Protein 4ZU6 (pdb70)

InterPro domains:
  IPR001451 Hexapeptide repeat [PF00132] (193-226)
  IPR005881 Serine O-acetyltransferase [TIGR01172] (82-242)
  IPR010493 Serine acetyltransferase, N-terminal [PF06426] (9-113)
  IPR010493 Serine acetyltransferase, N-terminal [SM00971] (9-113)
  IPR011004 Trimeric LpxA-like superfamily [SSF51161] (5-260)
  IPR018357 Hexapeptide transferase, conserved site [PS00101] (202-230)
  IPR042122 Serine acetyltransferase, N-terminal domain superfamily [G3DSA:1.10.3130.10] (1-142)
  IPR045304 Serine acetyltransferase, LbH domain [cd03354] (140-240)
  IPR053376 Serine acetyltransferase [NF041874] (84-245)

Solvent-accessible surface area: 12386 Å² total

GO terms:
  GO:0009001 L-serine O-acetyltransferase activity (F, EXP)

Structure (mmCIF, N/CA/C/O backbone):
data_4ZU6
#
_entry.id   4ZU6
#
_cell.length_a   112.634
_cell.length_b   112.634
_cell.length_c   43.490
_cell.angle_alpha   90.00
_cell.angle_beta   90.00
_cell.angle_gamma   90.00
#
_symmetry.space_group_name_H-M   'I 41'
#
loop_
_entity.id
_entity.type
_entity.pdbx_description
1 polymer 'Cysteine synthase'
2 polymer 'C-terminal peptide from Serine acetyltransferase'
3 non-polymer O-ACETYLSERINE
4 non-polymer "PYRIDOXAL-5'-PHOSPHATE"
5 water water
#
loop_
_atom_site.group_PDB
_atom_site.id
_atom_site.type_symbol
_atom_site.label_atom_id
_atom_site.label_alt_id
_atom_site.label_comp_id
_atom_site.label_asym_id
_atom_site.label_entity_id
_atom_site.label_seq_id
_atom_site.pdbx_PDB_ins_code
_atom_site.Cartn_x
_atom_site.Cartn_y
_atom_site.Cartn_z
_atom_site.occupancy
_atom_site.B_iso_or_equiv
_atom_site.auth_seq_id
_atom_site.auth_comp_id
_atom_site.auth_asym_id
_atom_site.auth_atom_id
_atom_site.pdbx_PDB_model_num
ATOM 1 N N . MET A 1 17 ? 111.863 98.902 -35.966 1.00 55.60 1 MET X N 1
ATOM 2 C CA . MET A 1 17 ? 111.106 100.055 -35.491 1.00 55.24 1 MET X CA 1
ATOM 3 C C . MET A 1 17 ? 111.820 100.718 -34.325 1.00 54.17 1 MET X C 1
ATOM 4 O O . MET A 1 17 ? 112.798 100.170 -33.795 1.00 52.17 1 MET X O 1
ATOM 9 N N . ALA A 1 18 ? 111.308 101.881 -33.923 1.00 45.64 2 ALA X N 1
ATOM 10 C CA . ALA A 1 18 ? 111.893 102.703 -32.865 1.00 40.13 2 ALA X CA 1
ATOM 11 C C . ALA A 1 18 ? 111.575 102.137 -31.473 1.00 39.54 2 ALA X C 1
ATOM 12 O O . ALA A 1 18 ? 110.990 102.819 -30.631 1.00 34.97 2 ALA X O 1
ATOM 14 N N . ILE A 1 19 ? 111.940 100.876 -31.256 1.00 33.10 3 ILE X N 1
ATOM 15 C CA . ILE A 1 19 ? 111.841 100.236 -29.953 1.00 26.15 3 ILE X CA 1
ATOM 16 C C . ILE A 1 19 ? 113.251 99.886 -29.488 1.00 34.16 3 ILE X C 1
ATOM 17 O O . ILE A 1 19 ? 113.958 99.148 -30.169 1.00 29.98 3 ILE X O 1
ATOM 22 N N . TYR A 1 20 ? 113.669 100.431 -28.348 1.00 27.67 4 TYR X N 1
ATOM 23 C CA . TYR A 1 20 ? 115.017 100.193 -27.841 1.00 27.32 4 TYR X CA 1
ATOM 24 C C . TYR A 1 20 ? 115.151 98.818 -27.148 1.00 32.49 4 TYR X C 1
ATOM 25 O O . TYR A 1 20 ? 114.246 98.378 -26.426 1.00 27.84 4 TYR X O 1
ATOM 34 N N . ALA A 1 21 ? 116.282 98.146 -27.373 1.00 29.91 5 ALA X N 1
ATOM 35 C CA . ALA A 1 21 ? 116.480 96.770 -26.896 1.00 32.55 5 ALA X CA 1
ATOM 36 C C . ALA A 1 21 ? 116.642 96.689 -25.373 1.00 31.99 5 ALA X C 1
ATOM 37 O O . ALA A 1 21 ? 116.330 95.674 -24.758 1.00 32.75 5 ALA X O 1
ATOM 39 N N . ASP A 1 22 ? 117.136 97.764 -24.772 1.00 29.18 6 ASP X N 1
ATOM 40 C CA . ASP A 1 22 ? 117.123 97.928 -23.317 1.00 28.38 6 ASP X CA 1
ATOM 41 C C . ASP A 1 22 ? 117.161 99.431 -23.024 1.00 27.49 6 ASP X C 1
ATOM 42 O O . ASP A 1 22 ? 117.275 100.229 -23.949 1.00 27.43 6 ASP X O 1
ATOM 47 N N . ASN A 1 23 ? 117.082 99.813 -21.753 1.00 25.95 7 ASN X N 1
ATOM 48 C CA . ASN A 1 23 ? 116.925 101.229 -21.417 1.00 28.97 7 ASN X CA 1
ATOM 49 C C . ASN A 1 23 ? 118.181 102.051 -21.737 1.00 31.13 7 ASN X C 1
ATOM 50 O O . ASN A 1 23 ? 118.086 103.261 -21.929 1.00 29.87 7 ASN X O 1
ATOM 55 N N . SER A 1 24 ? 119.348 101.405 -21.813 1.00 27.25 8 SER X N 1
ATOM 56 C CA . SER A 1 24 ? 120.583 102.134 -22.115 1.00 29.04 8 SER X CA 1
ATOM 57 C C . SER A 1 24 ? 120.548 102.760 -23.512 1.00 24.16 8 SER X C 1
ATOM 58 O O . SER A 1 24 ? 121.159 103.796 -23.729 1.00 26.83 8 SER X O 1
ATOM 61 N N . TYR A 1 25 ? 119.835 102.146 -24.454 1.00 29.18 9 TYR X N 1
ATOM 62 C CA . TYR A 1 25 ? 119.849 102.646 -25.833 1.00 33.00 9 TYR X CA 1
ATOM 63 C C . TYR A 1 25 ? 118.940 103.857 -26.042 1.00 30.01 9 TYR X C 1
ATOM 64 O O . TYR A 1 25 ? 118.980 104.479 -27.112 1.00 30.91 9 TYR X O 1
ATOM 73 N N . SER A 1 26 ? 118.121 104.183 -25.043 1.00 25.45 10 SER X N 1
ATOM 74 C CA . SER A 1 26 ? 117.155 105.290 -25.161 1.00 29.66 10 SER X CA 1
ATOM 75 C C . SER A 1 26 ? 117.740 106.638 -24.709 1.00 29.74 10 SER X C 1
ATOM 76 O O . SER A 1 26 ? 117.016 107.634 -24.580 1.00 31.85 10 SER X O 1
ATOM 79 N N . ILE A 1 27 ? 119.047 106.676 -24.472 1.00 27.06 11 ILE X N 1
ATOM 80 C CA . ILE A 1 27 ? 119.691 107.911 -24.033 1.00 28.61 11 ILE X CA 1
ATOM 81 C C . ILE A 1 27 ? 119.496 109.066 -25.026 1.00 28.49 11 ILE X C 1
ATOM 82 O O . ILE A 1 27 ? 119.380 108.866 -26.239 1.00 26.28 11 ILE X O 1
ATOM 87 N N . GLY A 1 28 ? 119.449 110.284 -24.502 1.00 28.87 12 GLY X N 1
ATOM 88 C CA . GLY A 1 28 ? 119.587 111.454 -25.346 1.00 27.85 12 GLY X CA 1
ATOM 89 C C . GLY A 1 28 ? 118.322 111.936 -26.021 1.00 32.83 12 GLY X C 1
ATOM 90 O O . GLY A 1 28 ? 117.206 111.678 -25.552 1.00 23.76 12 GLY X O 1
ATOM 91 N N . ASN A 1 29 ? 118.516 112.642 -27.133 1.00 30.32 13 ASN X N 1
ATOM 92 C CA . ASN A 1 29 ? 117.437 113.331 -27.829 1.00 30.27 13 ASN X CA 1
ATOM 93 C C . ASN A 1 29 ? 116.616 114.203 -26.879 1.00 31.19 13 ASN X C 1
ATOM 94 O O . ASN A 1 29 ? 115.388 114.208 -26.910 1.00 26.23 13 ASN X O 1
ATOM 99 N N . THR A 1 30 ? 117.326 114.947 -26.039 1.00 26.42 14 THR X N 1
ATOM 100 C CA . THR A 1 30 ? 116.721 115.852 -25.074 1.00 26.04 14 THR X CA 1
ATOM 101 C C . THR A 1 30 ? 116.335 117.168 -25.745 1.00 26.47 14 THR X C 1
ATOM 102 O O . THR A 1 30 ? 116.977 117.583 -26.714 1.00 26.04 14 THR X O 1
ATOM 106 N N . PRO A 1 31 ? 115.277 117.832 -25.243 1.00 25.67 15 PRO X N 1
ATOM 107 C CA . PRO A 1 31 ? 114.759 119.010 -25.949 1.00 25.34 15 PRO X CA 1
ATOM 108 C C . PRO A 1 31 ? 115.448 120.333 -25.585 1.00 27.66 15 PRO X C 1
ATOM 109 O O . PRO A 1 31 ? 116.032 120.475 -24.505 1.00 26.80 15 PRO X O 1
ATOM 113 N N . LEU A 1 32 ? 115.369 121.287 -26.506 1.00 24.07 16 LEU X N 1
ATOM 114 C CA . LEU A 1 32 ? 115.779 122.660 -26.249 1.00 26.71 16 LEU X CA 1
ATOM 115 C C . LEU A 1 32 ? 114.568 123.521 -25.934 1.00 25.71 16 LEU X C 1
ATOM 116 O O . LEU A 1 32 ? 113.592 123.510 -26.679 1.00 26.79 16 LEU X O 1
ATOM 121 N N . VAL A 1 33 ? 114.633 124.272 -24.843 1.00 23.38 17 VAL X N 1
ATOM 122 C CA . VAL A 1 33 ? 113.538 125.166 -24.479 1.00 26.57 17 VAL X CA 1
ATOM 123 C C . VAL A 1 33 ? 114.051 126.599 -24.304 1.00 26.91 17 VAL X C 1
ATOM 124 O O . VAL A 1 33 ? 115.058 126.829 -23.632 1.00 27.31 17 VAL X O 1
ATOM 128 N N . ARG A 1 34 ? 113.363 127.553 -24.923 1.00 25.01 18 ARG X N 1
ATOM 129 C CA . ARG A 1 34 ? 113.756 128.959 -24.836 1.00 29.47 18 ARG X CA 1
ATOM 130 C C . ARG A 1 34 ? 113.331 129.530 -23.478 1.00 28.88 18 ARG X C 1
ATOM 131 O O . ARG A 1 34 ? 112.224 129.247 -23.009 1.00 28.75 18 ARG X O 1
ATOM 139 N N . LEU A 1 35 ? 114.214 130.302 -22.838 1.00 24.63 19 LEU X N 1
ATOM 140 C CA . LEU A 1 35 ? 113.893 130.928 -21.550 1.00 25.03 19 LEU X CA 1
ATOM 141 C C . LEU A 1 35 ? 113.207 132.277 -21.766 1.00 30.12 19 LEU X C 1
ATOM 142 O O . LEU A 1 35 ? 113.542 133.008 -22.685 1.00 26.46 19 LEU X O 1
ATOM 147 N N . LYS A 1 36 ? 112.249 132.612 -20.916 1.00 31.72 20 LYS X N 1
ATOM 148 C CA . LYS A 1 36 ? 111.513 133.856 -21.102 1.00 31.64 20 LYS X CA 1
ATOM 149 C C . LYS A 1 36 ? 111.974 134.931 -20.117 1.00 36.24 20 LYS X C 1
ATOM 150 O O . LYS A 1 36 ? 111.898 136.121 -20.412 1.00 37.72 20 LYS X O 1
ATOM 156 N N . HIS A 1 37 ? 112.485 134.518 -18.965 1.00 29.15 21 HIS X N 1
ATOM 157 C CA . HIS A 1 37 ? 112.851 135.481 -17.931 1.00 33.58 21 HIS X CA 1
ATOM 158 C C . HIS A 1 37 ? 114.350 135.559 -17.706 1.00 34.73 21 HIS X C 1
ATOM 159 O O . HIS A 1 37 ? 114.809 136.135 -16.720 1.00 31.73 21 HIS X O 1
ATOM 166 N N . PHE A 1 38 ? 115.108 134.965 -18.618 1.00 34.10 22 PHE X N 1
ATOM 167 C CA . PHE A 1 38 ? 116.560 135.062 -18.593 1.00 31.52 22 PHE X CA 1
ATOM 168 C C . PHE A 1 38 ? 117.011 135.501 -19.966 1.00 31.84 22 PHE X C 1
ATOM 169 O O . PHE A 1 38 ? 116.253 135.382 -20.933 1.00 32.01 22 PHE X O 1
ATOM 177 N N . GLY A 1 39 ? 118.243 135.992 -20.055 1.00 29.95 23 GLY X N 1
ATOM 178 C CA . GLY A 1 39 ? 118.792 136.406 -21.327 1.00 30.80 23 GLY X CA 1
ATOM 179 C C . GLY A 1 39 ? 118.113 137.638 -21.904 1.00 36.54 23 GLY X C 1
ATOM 180 O O . GLY A 1 39 ? 117.420 138.380 -21.207 1.00 33.39 23 GLY X O 1
ATOM 181 N N . HIS A 1 40 ? 118.330 137.853 -23.194 1.00 36.51 24 HIS X N 1
ATOM 182 C CA . HIS A 1 40 ? 117.843 139.036 -23.884 1.00 36.05 24 HIS X CA 1
ATOM 183 C C . HIS A 1 40 ? 117.074 138.626 -25.125 1.00 36.65 24 HIS X C 1
ATOM 184 O O . HIS A 1 40 ? 117.671 138.184 -26.106 1.00 35.33 24 HIS X O 1
ATOM 191 N N . ASN A 1 41 ? 115.753 138.765 -25.066 1.00 42.29 25 ASN X N 1
ATOM 192 C CA . ASN A 1 41 ? 114.874 138.410 -26.178 1.00 39.64 25 ASN X CA 1
ATOM 193 C C . ASN A 1 41 ? 115.124 137.007 -26.736 1.00 37.00 25 ASN X C 1
ATOM 194 O O . ASN A 1 41 ? 115.286 136.827 -27.941 1.00 36.24 25 ASN X O 1
ATOM 199 N N . GLY A 1 42 ? 115.157 136.027 -25.840 1.00 29.57 26 GLY X N 1
ATOM 200 C CA . GLY A 1 42 ? 115.188 134.623 -26.219 1.00 34.25 26 GLY X CA 1
ATOM 201 C C . GLY A 1 42 ? 116.527 134.083 -26.691 1.00 32.68 26 GLY X C 1
ATOM 202 O O . GLY A 1 42 ? 116.584 133.021 -27.308 1.00 32.30 26 GLY X O 1
ATOM 203 N N . ASN A 1 43 ? 117.615 134.796 -26.414 1.00 31.18 27 ASN X N 1
ATOM 204 C CA . ASN A 1 43 ? 118.913 134.316 -26.873 1.00 29.11 27 ASN X CA 1
ATOM 205 C C . ASN A 1 43 ? 119.458 133.212 -25.961 1.00 29.46 27 ASN X C 1
ATOM 206 O O . ASN A 1 43 ? 120.504 132.627 -26.248 1.00 32.26 27 ASN X O 1
ATOM 211 N N . VAL A 1 44 ? 118.744 132.905 -24.879 1.00 27.68 28 VAL X N 1
ATOM 212 C CA . VAL A 1 44 ? 119.158 131.793 -24.014 1.00 30.04 28 VAL X CA 1
ATOM 213 C C . VAL A 1 44 ? 118.202 130.603 -24.101 1.00 29.95 28 VAL X C 1
ATOM 214 O O . VAL A 1 44 ? 117.003 130.699 -23.810 1.00 27.95 28 VAL X O 1
ATOM 218 N N . VAL A 1 45 ? 118.758 129.478 -24.520 1.00 29.20 29 VAL X N 1
ATOM 219 C CA . VAL A 1 45 ? 117.996 128.259 -24.694 1.00 25.75 29 VAL X CA 1
ATOM 220 C C . VAL A 1 45 ? 118.667 127.186 -23.867 1.00 27.33 29 VAL X C 1
ATOM 221 O O . VAL A 1 45 ? 119.900 127.140 -23.804 1.00 26.31 29 VAL X O 1
ATOM 225 N N . VAL A 1 46 ? 117.865 126.345 -23.217 1.00 27.76 30 VAL X N 1
ATOM 226 C CA . VAL A 1 46 ? 118.388 125.334 -22.307 1.00 27.55 30 VAL X CA 1
ATOM 227 C C . VAL A 1 46 ? 118.140 123.921 -22.836 1.00 27.53 30 VAL X C 1
ATOM 228 O O . VAL A 1 46 ? 117.098 123.638 -23.439 1.00 26.05 30 VAL X O 1
ATOM 232 N N . LYS A 1 47 ? 119.116 123.046 -22.624 1.00 26.07 31 LYS X N 1
ATOM 233 C CA . LYS A 1 47 ? 118.997 121.648 -23.028 1.00 25.75 31 LYS X CA 1
ATOM 234 C C . LYS A 1 47 ? 118.709 120.805 -21.790 1.00 26.10 31 LYS X C 1
ATOM 235 O O . LYS A 1 47 ? 119.549 120.676 -20.892 1.00 26.26 31 LYS X O 1
ATOM 241 N N . ILE A 1 48 ? 117.519 120.223 -21.750 1.00 26.48 32 ILE X N 1
ATOM 242 C CA . ILE A 1 48 ? 117.040 119.592 -20.533 1.00 26.10 32 ILE X CA 1
ATOM 243 C C . ILE A 1 48 ? 117.476 118.114 -20.445 1.00 27.05 32 ILE X C 1
ATOM 244 O O . ILE A 1 48 ? 116.785 117.209 -20.900 1.00 27.02 32 ILE X O 1
ATOM 249 N N . GLU A 1 49 ? 118.646 117.897 -19.852 1.00 24.66 33 GLU X N 1
ATOM 250 C CA . GLU A 1 49 ? 119.242 116.558 -19.749 1.00 27.09 33 GLU X CA 1
ATOM 251 C C . GLU A 1 49 ? 118.576 115.729 -18.648 1.00 28.00 33 GLU X C 1
ATOM 252 O O . GLU A 1 49 ? 118.867 114.545 -18.490 1.00 29.76 33 GLU X O 1
ATOM 258 N N . GLY A 1 50 ? 117.673 116.357 -17.897 1.00 31.40 34 GLY X N 1
ATOM 259 C CA . GLY A 1 50 ? 116.848 115.645 -16.933 1.00 27.62 34 GLY X CA 1
ATOM 260 C C . GLY A 1 50 ? 115.894 114.690 -17.622 1.00 31.90 34 GLY X C 1
ATOM 261 O O . GLY A 1 50 ? 115.428 113.727 -17.006 1.00 34.49 34 GLY X O 1
ATOM 262 N N . ARG A 1 51 ? 115.607 114.946 -18.901 1.00 30.30 35 ARG X N 1
ATOM 263 C CA . ARG A 1 51 ? 114.762 114.054 -19.703 1.00 32.82 35 ARG X CA 1
ATOM 264 C C . ARG A 1 51 ? 115.575 112.908 -20.296 1.00 34.64 35 ARG X C 1
ATOM 265 O O . ARG A 1 51 ? 115.801 112.843 -21.506 1.00 36.34 35 ARG X O 1
ATOM 273 N N . ASN A 1 52 ? 116.016 112.011 -19.426 1.00 37.79 36 ASN X N 1
ATOM 274 C CA . ASN A 1 52 ? 116.900 110.917 -19.800 1.00 38.54 36 ASN X CA 1
ATOM 275 C C . ASN A 1 52 ? 116.542 109.705 -18.953 1.00 37.28 36 ASN X C 1
ATOM 276 O O . ASN A 1 52 ? 115.882 109.864 -17.923 1.00 39.38 36 ASN X O 1
ATOM 281 N N . PRO A 1 53 ? 116.964 108.493 -19.367 1.00 42.00 37 PRO X N 1
ATOM 282 C CA . PRO A 1 53 ? 116.822 107.411 -18.387 1.00 39.54 37 PRO X CA 1
ATOM 283 C C . PRO A 1 53 ? 117.701 107.756 -17.188 1.00 40.17 37 PRO X C 1
ATOM 284 O O . PRO A 1 53 ? 118.765 108.345 -17.371 1.00 46.86 37 PRO X O 1
ATOM 288 N N . SER A 1 54 ? 117.224 107.473 -15.984 1.00 42.81 38 SER X N 1
ATOM 289 C CA . SER A 1 54 ? 117.917 107.828 -14.746 1.00 36.18 38 SER X CA 1
ATOM 290 C C . SER A 1 54 ? 118.009 109.347 -14.591 1.00 37.04 38 SER X C 1
ATOM 291 O O . SER A 1 54 ? 118.576 109.845 -13.623 1.00 36.31 38 SER X O 1
ATOM 294 N N . TYR A 1 55 ? 117.450 110.074 -15.559 1.00 41.93 39 TYR X N 1
ATOM 295 C CA . TYR A 1 55 ? 117.081 111.479 -15.393 1.00 36.98 39 TYR X CA 1
ATOM 296 C C . TYR A 1 55 ? 118.256 112.433 -15.080 1.00 35.52 39 TYR X C 1
ATOM 297 O O . TYR A 1 55 ? 118.132 113.387 -14.305 1.00 32.24 39 TYR X O 1
ATOM 306 N N . SER A 1 56 ? 119.400 112.173 -15.710 1.00 32.55 40 SER X N 1
ATOM 307 C CA . SER A 1 56 ? 120.478 113.157 -15.756 1.00 30.48 40 SER X CA 1
ATOM 308 C C . SER A 1 56 ? 121.276 112.951 -17.029 1.00 30.00 40 SER X C 1
ATOM 309 O O . SER A 1 56 ? 121.124 111.940 -17.709 1.00 29.80 40 SER X O 1
ATOM 312 N N . VAL A 1 57 ? 122.120 113.923 -17.341 1.00 24.89 41 VAL X N 1
ATOM 313 C CA . VAL A 1 57 ? 123.025 113.861 -18.480 1.00 25.07 41 VAL X CA 1
ATOM 314 C C . VAL A 1 57 ? 123.970 112.651 -18.416 1.00 26.93 41 VAL X C 1
ATOM 315 O O . VAL A 1 57 ? 124.466 112.171 -19.443 1.00 31.15 41 VAL X O 1
ATOM 319 N N . LYS A 1 58 ? 124.204 112.148 -17.210 1.00 27.59 42 LYS X N 1
ATOM 320 C CA . LYS A 1 58 ? 125.176 111.077 -16.998 1.00 30.48 42 LYS X CA 1
ATOM 321 C C . LYS A 1 58 ? 124.735 109.732 -17.561 1.00 29.19 42 LYS X C 1
ATOM 322 O O . LYS A 1 58 ? 125.562 108.841 -17.752 1.00 26.60 42 LYS X O 1
ATOM 328 N N . CYS A 1 59 ? 123.444 109.587 -17.851 1.00 27.52 43 CYS X N 1
ATOM 329 C CA . CYS A 1 59 ? 122.953 108.349 -18.457 1.00 28.06 43 CYS X CA 1
ATOM 330 C C . CYS A 1 59 ? 123.703 108.059 -19.762 1.00 28.23 43 CYS X C 1
ATOM 331 O O . CYS A 1 59 ? 123.960 106.897 -20.095 1.00 26.56 43 CYS X O 1
ATOM 334 N N . ARG A 1 60 ? 124.084 109.129 -20.464 1.00 27.75 44 ARG X N 1
ATOM 335 C CA . ARG A 1 60 ? 124.815 109.034 -21.728 1.00 26.65 44 ARG X CA 1
ATOM 336 C C . ARG A 1 60 ? 126.161 108.337 -21.563 1.00 28.36 44 ARG X C 1
ATOM 337 O O . ARG A 1 60 ? 126.517 107.480 -22.375 1.00 27.27 44 ARG X O 1
ATOM 345 N N . ILE A 1 61 ? 126.908 108.708 -20.527 1.00 26.29 45 ILE X N 1
ATOM 346 C CA . ILE A 1 61 ? 128.236 108.122 -20.323 1.00 29.10 45 ILE X CA 1
ATOM 347 C C . ILE A 1 61 ? 128.150 106.822 -19.529 1.00 31.62 45 ILE X C 1
ATOM 348 O O . ILE A 1 61 ? 129.051 105.978 -19.614 1.00 29.64 45 ILE X O 1
ATOM 353 N N . GLY A 1 62 ? 127.077 106.661 -18.753 1.00 26.50 46 GLY X N 1
ATOM 354 C CA . GLY A 1 62 ? 126.843 105.402 -18.075 1.00 25.24 46 GLY X CA 1
ATOM 355 C C . GLY A 1 62 ? 126.687 104.340 -19.143 1.00 25.34 46 GLY X C 1
ATOM 356 O O . GLY A 1 62 ? 127.254 103.260 -19.053 1.00 26.78 46 GLY X O 1
ATOM 357 N N . ALA A 1 63 ? 125.927 104.672 -20.177 1.00 27.04 47 ALA X N 1
ATOM 358 C CA . ALA A 1 63 ? 125.712 103.768 -21.289 1.00 29.80 47 ALA X CA 1
ATOM 359 C C . ALA A 1 63 ? 127.005 103.542 -22.065 1.00 30.80 47 ALA X C 1
ATOM 360 O O . ALA A 1 63 ? 127.421 102.408 -22.255 1.00 28.35 47 ALA X O 1
ATOM 362 N N . ASN A 1 64 ? 127.653 104.621 -22.501 1.00 30.53 48 ASN X N 1
ATOM 363 C CA . ASN A 1 64 ? 128.768 104.452 -23.426 1.00 29.20 48 ASN X CA 1
ATOM 364 C C . ASN A 1 64 ? 130.013 103.867 -22.775 1.00 28.34 48 ASN X C 1
ATOM 365 O O . ASN A 1 64 ? 130.776 103.164 -23.436 1.00 29.32 48 ASN X O 1
ATOM 370 N N . MET A 1 65 ? 130.234 104.161 -21.497 1.00 27.58 49 MET X N 1
ATOM 371 C CA . MET A 1 65 ? 131.383 103.581 -20.803 1.00 27.77 49 MET X CA 1
ATOM 372 C C . MET A 1 65 ? 131.208 102.077 -20.719 1.00 32.42 49 MET X C 1
ATOM 373 O O . MET A 1 65 ? 132.163 101.322 -20.932 1.00 32.97 49 MET X O 1
ATOM 378 N N . VAL A 1 66 ? 129.980 101.641 -20.442 1.00 27.97 50 VAL X N 1
ATOM 379 C CA . VAL A 1 66 ? 129.694 100.215 -20.419 1.00 28.74 50 VAL X CA 1
ATOM 380 C C . VAL A 1 66 ? 129.815 99.617 -21.820 1.00 30.76 50 VAL X C 1
ATOM 381 O O . VAL A 1 66 ? 130.539 98.644 -22.005 1.00 31.26 50 VAL X O 1
ATOM 385 N N . TRP A 1 67 ? 129.148 100.217 -22.805 1.00 28.50 51 TRP X N 1
ATOM 386 C CA . TRP A 1 67 ? 129.252 99.752 -24.192 1.00 27.43 51 TRP X CA 1
ATOM 387 C C . TRP A 1 67 ? 130.711 99.650 -24.664 1.00 33.49 51 TRP X C 1
ATOM 388 O O . TRP A 1 67 ? 131.097 98.669 -25.302 1.00 32.23 51 TRP X O 1
ATOM 399 N N . GLN A 1 68 ? 131.517 100.665 -24.361 1.00 29.38 52 GLN X N 1
ATOM 400 C CA . GLN A 1 68 ? 132.921 100.659 -24.802 1.00 34.09 52 GLN X CA 1
ATOM 401 C C . GLN A 1 68 ? 133.742 99.566 -24.139 1.00 33.80 52 GLN X C 1
ATOM 402 O O . GLN A 1 68 ? 134.568 98.917 -24.789 1.00 34.82 52 GLN X O 1
ATOM 408 N N . ALA A 1 69 ? 133.536 99.389 -22.840 1.00 33.15 53 ALA X N 1
ATOM 409 C CA . ALA A 1 69 ? 134.271 98.378 -22.082 1.00 36.30 53 ALA X CA 1
ATOM 410 C C . ALA A 1 69 ? 133.912 96.987 -22.586 1.00 36.16 53 ALA X C 1
ATOM 411 O O . ALA A 1 69 ? 134.762 96.090 -22.613 1.00 33.63 53 ALA X O 1
ATOM 413 N N . GLU A 1 70 ? 132.646 96.824 -22.978 1.00 32.21 54 GLU X N 1
ATOM 414 C CA . GLU A 1 70 ? 132.160 95.580 -23.583 1.00 36.14 54 GLU X CA 1
ATOM 415 C C . GLU A 1 70 ? 132.875 95.332 -24.903 1.00 38.87 54 GLU X C 1
ATOM 416 O O . GLU A 1 70 ? 133.278 94.217 -25.200 1.00 39.34 54 GLU X O 1
ATOM 422 N N . LYS A 1 71 ? 133.048 96.386 -25.691 1.00 39.19 55 LYS X N 1
ATOM 423 C CA . LYS A 1 71 ? 133.602 96.221 -27.025 1.00 37.29 55 LYS X CA 1
ATOM 424 C C . LYS A 1 71 ? 135.115 96.063 -27.034 1.00 40.78 55 LYS X C 1
ATOM 425 O O . LYS A 1 71 ? 135.659 95.481 -27.965 1.00 40.82 55 LYS X O 1
ATOM 431 N N . ASP A 1 72 ? 135.815 96.555 -26.019 1.00 37.22 56 ASP X N 1
ATOM 432 C CA . ASP A 1 72 ? 137.234 96.238 -25.979 1.00 42.92 56 ASP X CA 1
ATOM 433 C C . ASP A 1 72 ? 137.483 95.075 -25.027 1.00 42.67 56 ASP X C 1
ATOM 434 O O . ASP A 1 72 ? 138.621 94.768 -24.698 1.00 45.32 56 ASP X O 1
ATOM 439 N N . GLY A 1 73 ? 136.409 94.438 -24.580 1.00 37.84 57 GLY X N 1
ATOM 440 C CA . GLY A 1 73 ? 136.533 93.221 -23.806 1.00 40.30 57 GLY X CA 1
ATOM 441 C C . GLY A 1 73 ? 136.944 93.383 -22.357 1.00 41.78 57 GLY X C 1
ATOM 442 O O . GLY A 1 73 ? 137.158 92.392 -21.672 1.00 40.54 57 GLY X O 1
ATOM 443 N N . THR A 1 74 ? 137.045 94.609 -21.862 1.00 38.95 58 THR X N 1
ATOM 444 C CA . THR A 1 74 ? 137.379 94.767 -20.450 1.00 40.34 58 THR X CA 1
ATOM 445 C C . THR A 1 74 ? 136.163 94.437 -19.577 1.00 44.59 58 THR X C 1
ATOM 446 O O . THR A 1 74 ? 136.307 94.031 -18.429 1.00 43.17 58 THR X O 1
ATOM 450 N N . LEU A 1 75 ? 134.963 94.599 -20.126 1.00 41.51 59 LEU X N 1
ATOM 451 C CA . LEU A 1 75 ? 133.756 94.219 -19.404 1.00 40.35 59 LEU X CA 1
ATOM 452 C C . LEU A 1 75 ? 133.131 92.992 -20.048 1.00 44.99 59 LEU X C 1
ATOM 453 O O . LEU A 1 75 ? 132.722 93.016 -21.211 1.00 39.80 59 LEU X O 1
ATOM 458 N N . THR A 1 76 ? 133.076 91.914 -19.274 1.00 44.19 60 THR X N 1
ATOM 459 C CA . THR A 1 76 ? 132.470 90.670 -19.705 1.00 46.60 60 THR X CA 1
ATOM 460 C C . THR A 1 76 ? 131.502 90.196 -18.632 1.00 44.76 60 THR X C 1
ATOM 461 O O . THR A 1 76 ? 131.550 90.677 -17.498 1.00 42.92 60 THR X O 1
ATOM 465 N N . LYS A 1 77 ? 130.629 89.258 -18.988 1.00 47.26 61 LYS X N 1
ATOM 466 C CA . LYS A 1 77 ? 129.748 88.625 -18.008 1.00 44.96 61 LYS X CA 1
ATOM 467 C C . LYS A 1 77 ? 130.577 88.068 -16.852 1.00 50.08 61 LYS X C 1
ATOM 468 O O . LYS A 1 77 ? 131.620 87.451 -17.072 1.00 51.13 61 LYS X O 1
ATOM 470 N N . GLY A 1 78 ? 130.137 88.313 -15.621 1.00 51.29 62 GLY X N 1
ATOM 471 C CA . GLY A 1 78 ? 130.877 87.852 -14.459 1.00 51.79 62 GLY X CA 1
ATOM 472 C C . GLY A 1 78 ? 131.834 88.876 -13.865 1.00 59.04 62 GLY X C 1
ATOM 473 O O . GLY A 1 78 ? 132.188 88.792 -12.682 1.00 62.09 62 GLY X O 1
ATOM 474 N N . LYS A 1 79 ? 132.272 89.832 -14.682 1.00 56.84 63 LYS X N 1
ATOM 475 C CA . LYS A 1 79 ? 133.094 90.936 -14.190 1.00 48.89 63 LYS X CA 1
ATOM 476 C C . LYS A 1 79 ? 132.200 91.966 -13.505 1.00 50.47 63 LYS X C 1
ATOM 477 O O . LYS A 1 79 ? 131.073 92.211 -13.946 1.00 49.58 63 LYS X O 1
ATOM 479 N N . GLU A 1 80 ? 132.696 92.554 -12.420 1.00 44.65 64 GLU X N 1
ATOM 480 C CA . GLU 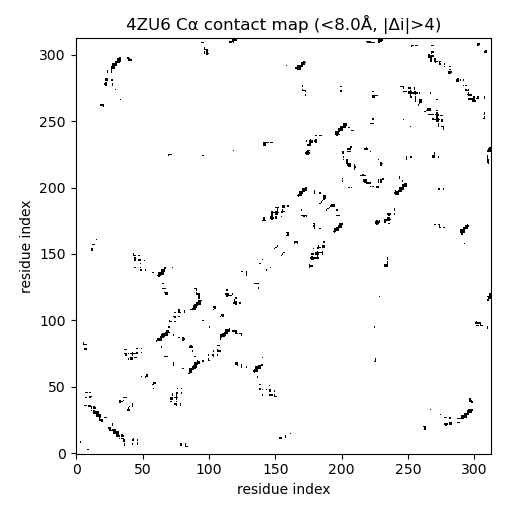A 1 80 ? 131.905 93.487 -11.626 1.00 46.50 64 GLU X CA 1
ATOM 481 C C . GLU A 1 80 ? 132.386 94.922 -11.816 1.00 49.26 64 GLU X C 1
ATOM 482 O O . GLU A 1 80 ? 133.589 95.186 -11.801 1.00 42.89 64 GLU X O 1
ATOM 488 N N . ILE A 1 81 ? 131.437 95.840 -11.996 1.00 40.58 65 ILE X N 1
ATOM 489 C CA . ILE A 1 81 ? 131.749 97.241 -12.251 1.00 36.15 65 ILE X CA 1
ATOM 490 C C . ILE A 1 81 ? 132.157 97.963 -10.966 1.00 43.12 65 ILE X C 1
ATOM 491 O O . ILE A 1 81 ? 131.655 97.656 -9.884 1.00 45.18 65 ILE X O 1
ATOM 496 N N . VAL A 1 82 ? 133.082 98.912 -11.098 1.00 43.11 66 VAL X N 1
ATOM 497 C CA . VAL A 1 82 ? 133.417 99.853 -10.033 1.00 45.01 66 VAL X CA 1
ATOM 498 C C . VAL A 1 82 ? 133.558 101.262 -10.627 1.00 47.50 66 VAL X C 1
ATOM 499 O O . VAL A 1 82 ? 133.950 101.409 -11.782 1.00 46.90 66 VAL X O 1
ATOM 503 N N . ASP A 1 83 ? 133.184 102.292 -9.873 1.00 42.39 67 ASP X N 1
ATOM 504 C CA . ASP A 1 83 ? 133.657 103.636 -10.166 1.00 44.04 67 ASP X CA 1
ATOM 505 C C . ASP A 1 83 ? 133.385 104.497 -8.939 1.00 53.28 67 ASP X C 1
ATOM 506 O O . ASP A 1 83 ? 132.843 104.006 -7.935 1.00 47.44 67 ASP X O 1
ATOM 511 N N . ALA A 1 84 ? 133.791 105.765 -9.024 1.00 42.00 68 ALA X N 1
ATOM 512 C CA . ALA A 1 84 ? 133.549 106.758 -7.987 1.00 42.41 68 ALA X CA 1
ATOM 513 C C . ALA A 1 84 ? 132.619 107.817 -8.539 1.00 51.35 68 ALA X C 1
ATOM 514 O O . ALA A 1 84 ? 132.841 108.311 -9.648 1.00 50.50 68 ALA X O 1
ATOM 516 N N . THR A 1 85 ? 131.593 108.195 -7.782 1.00 45.20 69 THR X N 1
ATOM 517 C CA . THR A 1 85 ? 130.641 109.164 -8.304 1.00 40.14 69 THR X CA 1
ATOM 518 C C . THR A 1 85 ? 130.147 110.196 -7.275 1.00 51.57 69 THR X C 1
ATOM 519 O O . THR A 1 85 ? 130.093 109.924 -6.064 1.00 47.09 69 THR X O 1
ATOM 523 N N . SER A 1 86 ? 129.788 111.385 -7.761 1.00 46.84 70 SER X N 1
ATOM 524 C CA . SER A 1 86 ? 129.026 112.329 -6.943 1.00 45.34 70 SER X CA 1
ATOM 525 C C . SER A 1 86 ? 127.502 112.086 -7.098 1.00 44.54 70 SER X C 1
ATOM 526 O O . SER A 1 86 ? 126.652 112.903 -6.721 1.00 47.57 70 SER X O 1
ATOM 529 N N . GLY A 1 87 ? 127.157 110.932 -7.637 1.00 42.72 71 GLY X N 1
ATOM 530 C CA . GLY A 1 87 ? 125.767 110.546 -7.654 1.00 40.95 71 GLY X CA 1
ATOM 531 C C . GLY A 1 87 ? 125.206 110.192 -9.002 1.00 38.81 71 GLY X C 1
ATOM 532 O O . GLY A 1 87 ? 124.761 109.062 -9.198 1.00 40.27 71 GLY X O 1
ATOM 533 N N . ASN A 1 88 ? 125.182 111.150 -9.928 1.00 32.16 72 ASN X N 1
ATOM 534 C CA . ASN A 1 88 ? 124.407 110.926 -11.141 1.00 30.51 72 ASN X CA 1
ATOM 535 C C . ASN A 1 88 ? 125.048 109.852 -12.002 1.00 29.68 72 ASN X C 1
ATOM 536 O O . ASN A 1 88 ? 124.347 109.011 -12.568 1.00 32.76 72 ASN X O 1
ATOM 541 N N . THR A 1 89 ? 126.375 109.863 -12.071 1.00 29.06 73 THR X N 1
ATOM 542 C CA . THR A 1 89 ? 127.098 1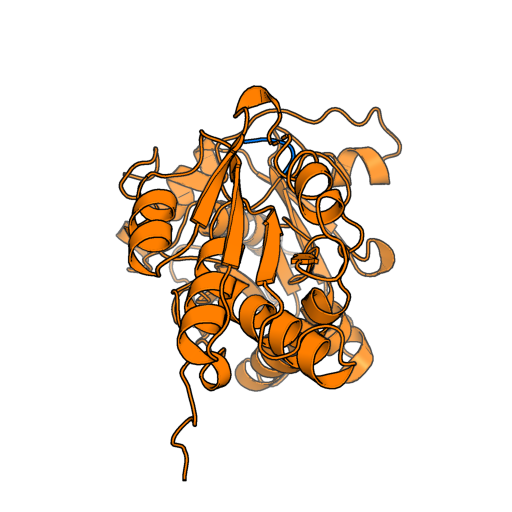08.840 -12.823 1.00 30.86 73 THR X CA 1
ATOM 543 C C . THR A 1 89 ? 126.845 107.481 -12.185 1.00 27.21 73 THR X C 1
ATOM 544 O O . THR A 1 89 ? 126.629 106.491 -12.885 1.00 31.62 73 THR X O 1
ATOM 548 N N . GLY A 1 90 ? 126.847 107.452 -10.854 1.00 29.13 74 GLY X N 1
ATOM 549 C CA . GLY A 1 90 ? 126.463 106.267 -10.104 1.00 30.59 74 GLY X CA 1
ATOM 550 C C . GLY A 1 90 ? 125.069 105.751 -10.456 1.00 33.86 74 GLY X C 1
ATOM 551 O O . GLY A 1 90 ? 124.891 104.571 -10.755 1.00 30.08 74 GLY X O 1
ATOM 552 N N . ILE A 1 91 ? 124.071 106.629 -10.427 1.00 32.79 75 ILE X N 1
ATOM 553 C CA . ILE A 1 91 ? 122.723 106.220 -10.815 1.00 30.69 75 ILE X CA 1
ATOM 554 C C . ILE A 1 91 ? 122.681 105.769 -12.271 1.00 30.13 75 ILE X C 1
ATOM 555 O O . ILE A 1 91 ? 122.000 104.797 -12.604 1.00 32.57 75 ILE X O 1
ATOM 560 N N . ALA A 1 92 ? 123.434 106.453 -13.132 1.00 30.44 76 ALA X N 1
ATOM 561 C CA . ALA A 1 92 ? 123.513 106.090 -14.550 1.00 31.07 76 ALA X CA 1
ATOM 562 C C . ALA A 1 92 ? 124.109 104.691 -14.768 1.00 32.02 76 ALA X C 1
ATOM 563 O O . ALA A 1 92 ? 123.579 103.877 -15.534 1.00 28.51 76 ALA X O 1
ATOM 565 N N . LEU A 1 93 ? 125.231 104.424 -14.115 1.00 26.74 77 LEU X N 1
ATOM 566 C CA . LEU A 1 93 ? 125.893 103.129 -14.272 1.00 29.56 77 LEU X CA 1
ATOM 567 C C . LEU A 1 93 ? 125.020 102.031 -13.700 1.00 26.15 77 LEU X C 1
ATOM 568 O O . LEU A 1 93 ? 124.951 100.933 -14.238 1.00 28.85 77 LEU X O 1
ATOM 573 N N . ALA A 1 94 ? 124.338 102.355 -12.608 1.00 30.35 78 ALA X N 1
ATOM 574 C CA . ALA A 1 94 ? 123.430 101.401 -11.974 1.00 29.85 78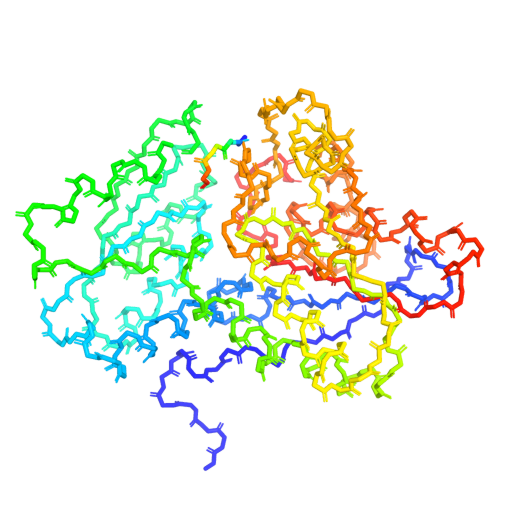 ALA X CA 1
ATOM 575 C C . ALA A 1 94 ? 122.259 101.004 -12.867 1.00 29.63 78 ALA X C 1
ATOM 576 O O . ALA A 1 94 ? 121.903 99.819 -12.908 1.00 29.99 78 ALA X O 1
ATOM 578 N N . TYR A 1 95 ? 121.633 101.951 -13.572 1.00 32.40 79 TYR X N 1
ATOM 579 C CA . TYR A 1 95 ? 120.509 101.539 -14.414 1.00 27.84 79 TYR X CA 1
ATOM 580 C C . TYR A 1 95 ? 121.053 100.704 -15.582 1.00 29.54 79 TYR X C 1
ATOM 581 O O . TYR A 1 95 ? 120.443 99.713 -15.983 1.00 30.01 79 TYR X O 1
ATOM 590 N N . VAL A 1 96 ? 122.220 101.074 -16.099 1.00 30.99 80 VAL X N 1
ATOM 591 C CA . VAL A 1 96 ? 122.822 100.320 -17.202 1.00 28.99 80 VAL X CA 1
ATOM 592 C C . VAL A 1 96 ? 123.253 98.922 -16.747 1.00 31.35 80 VAL X C 1
ATOM 593 O O . VAL A 1 96 ? 122.994 97.932 -17.435 1.00 33.43 80 VAL X O 1
ATOM 597 N N . ALA A 1 97 ? 123.904 98.835 -15.589 1.00 31.01 81 ALA X N 1
ATOM 598 C CA . ALA A 1 97 ? 124.267 97.529 -15.034 1.00 31.80 81 ALA X CA 1
ATOM 599 C C . ALA A 1 97 ? 123.025 96.633 -14.884 1.00 32.97 81 ALA X C 1
ATOM 600 O O . ALA A 1 97 ? 123.039 95.468 -15.289 1.00 30.65 81 ALA X O 1
ATOM 602 N N . ALA A 1 98 ? 121.949 97.190 -14.328 1.00 30.42 82 ALA X N 1
ATOM 603 C CA . ALA A 1 98 ? 120.695 96.448 -14.168 1.00 32.35 82 ALA X CA 1
ATOM 604 C C . ALA A 1 98 ? 120.131 96.046 -15.529 1.00 31.92 82 ALA X C 1
ATOM 605 O O . ALA A 1 98 ? 119.786 94.890 -15.746 1.00 34.92 82 ALA X O 1
ATOM 607 N N . ALA A 1 99 ? 120.086 96.992 -16.462 1.00 33.05 83 ALA X N 1
ATOM 608 C CA . ALA A 1 99 ? 119.560 96.724 -17.801 1.00 33.97 83 ALA X CA 1
ATOM 609 C C . ALA A 1 99 ? 120.376 95.676 -18.574 1.00 38.33 83 ALA X C 1
ATOM 610 O O . ALA A 1 99 ? 119.822 94.890 -19.341 1.00 38.13 83 ALA X O 1
ATOM 612 N N . ARG A 1 100 ? 121.693 95.670 -18.385 1.00 32.10 84 ARG X N 1
ATOM 613 C CA . ARG A 1 100 ? 122.545 94.827 -19.213 1.00 35.88 84 ARG X CA 1
ATOM 614 C C . ARG A 1 100 ? 123.072 93.589 -18.468 1.00 36.90 84 ARG X C 1
ATOM 615 O O . ARG A 1 100 ? 123.721 92.732 -19.063 1.00 41.14 84 ARG X O 1
ATOM 623 N N . GLY A 1 101 ? 122.778 93.493 -17.172 1.00 38.33 85 GLY X N 1
ATOM 624 C CA . GLY A 1 101 ? 123.104 92.305 -16.398 1.00 37.49 85 GLY X CA 1
ATOM 625 C C . GLY A 1 101 ? 124.484 92.246 -15.761 1.00 41.04 85 GLY X C 1
ATOM 626 O O . GLY A 1 101 ? 125.144 91.202 -15.804 1.00 38.02 85 GLY X O 1
ATOM 627 N N . TYR A 1 102 ? 124.925 93.351 -15.163 1.00 34.02 86 TYR X N 1
ATOM 628 C CA . TYR A 1 102 ? 126.204 93.382 -14.451 1.00 37.83 86 TYR X CA 1
ATOM 629 C C . TYR A 1 102 ? 125.977 93.626 -12.970 1.00 37.98 86 TYR X C 1
ATOM 630 O O . TYR A 1 102 ? 125.005 94.279 -12.582 1.00 36.84 86 TYR X O 1
ATOM 639 N N . LYS A 1 103 ? 126.863 93.077 -12.146 1.00 35.73 87 LYS X N 1
ATOM 640 C CA . LYS A 1 103 ? 126.948 93.457 -10.744 1.00 38.10 87 LYS X CA 1
ATOM 641 C C . LYS A 1 103 ? 127.710 94.774 -10.677 1.00 40.15 87 LYS X C 1
ATOM 642 O O . LYS A 1 103 ? 128.473 95.089 -11.591 1.00 38.49 87 LYS X O 1
ATOM 644 N N . ILE A 1 104 ? 127.512 95.542 -9.612 1.00 36.07 88 ILE X N 1
ATOM 645 C CA . ILE A 1 104 ? 128.177 96.836 -9.528 1.00 41.73 88 ILE X CA 1
ATOM 646 C C . ILE A 1 104 ? 128.361 97.361 -8.099 1.00 44.36 88 ILE X C 1
ATOM 647 O O . ILE A 1 104 ? 127.458 97.296 -7.263 1.00 49.18 88 ILE X O 1
ATOM 652 N N . THR A 1 105 ? 129.562 97.867 -7.843 1.00 43.90 89 THR X N 1
ATOM 653 C CA . THR A 1 105 ? 129.903 98.545 -6.600 1.00 47.94 89 THR X CA 1
ATOM 654 C C . THR A 1 105 ? 130.312 99.991 -6.914 1.00 46.59 89 THR X C 1
ATOM 655 O O . THR A 1 105 ? 130.969 100.247 -7.924 1.00 42.98 89 THR X O 1
ATOM 659 N N . LEU A 1 106 ? 129.912 100.936 -6.064 1.00 49.46 90 LEU X N 1
ATOM 660 C CA . LEU A 1 106 ? 130.193 102.352 -6.312 1.00 50.35 90 LEU X CA 1
ATOM 661 C C . LEU A 1 106 ? 130.663 103.072 -5.058 1.00 54.01 90 LEU X C 1
ATOM 662 O O . LEU A 1 106 ? 130.280 102.704 -3.949 1.00 54.93 90 LEU X O 1
ATOM 667 N N . THR A 1 107 ? 131.486 104.103 -5.237 1.00 52.79 91 THR X N 1
ATOM 668 C CA . THR A 1 107 ? 131.896 104.941 -4.112 1.00 43.50 91 THR X CA 1
ATOM 669 C C . THR A 1 107 ? 131.363 106.361 -4.253 1.00 51.31 91 THR X C 1
ATOM 670 O O . THR A 1 107 ? 131.254 106.900 -5.360 1.00 44.63 91 THR X O 1
ATOM 674 N N . MET A 1 108 ? 131.029 106.966 -3.118 1.00 55.75 92 MET X N 1
ATOM 675 C CA . MET A 1 108 ? 130.430 108.293 -3.123 1.00 56.48 92 MET X CA 1
ATOM 676 C C . MET A 1 108 ? 130.695 109.055 -1.820 1.00 57.69 92 MET X C 1
ATOM 677 O O . MET A 1 108 ? 130.789 108.447 -0.763 1.00 59.72 92 MET X O 1
ATOM 679 N N . PRO A 1 109 ? 130.817 110.392 -1.890 1.00 63.28 93 PRO X N 1
ATOM 680 C CA . PRO A 1 109 ? 130.953 111.228 -0.687 1.00 61.51 93 PRO X CA 1
ATOM 681 C C . PRO A 1 109 ? 129.684 111.201 0.160 1.00 61.31 93 PRO X C 1
ATOM 682 O O . PRO A 1 109 ? 128.585 111.293 -0.395 1.00 60.90 93 PRO X O 1
ATOM 686 N N . GLU A 1 110 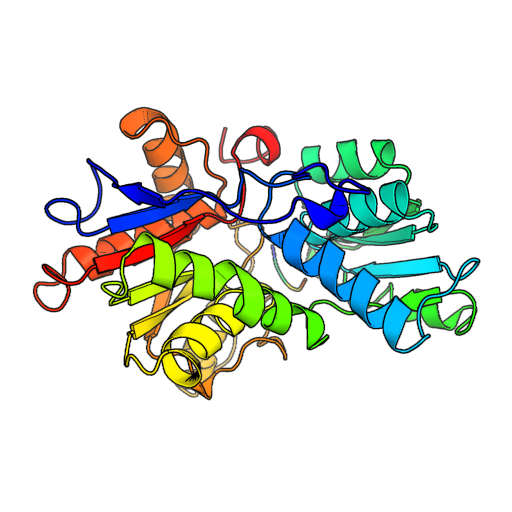? 129.848 111.072 1.477 1.00 59.56 94 GLU X N 1
ATOM 687 C CA . GLU A 1 110 ? 128.727 110.970 2.412 1.00 64.98 94 GLU X CA 1
ATOM 688 C C . GLU A 1 110 ? 127.693 112.095 2.242 1.00 61.55 94 GLU X C 1
ATOM 689 O O . GLU A 1 110 ? 126.501 111.907 2.498 1.00 56.08 94 GLU X O 1
ATOM 695 N N . THR A 1 111 ? 128.170 113.246 1.774 1.00 59.91 95 THR X N 1
ATOM 696 C CA . THR A 1 111 ? 127.411 114.495 1.761 1.00 60.25 95 THR X CA 1
ATOM 697 C C . THR A 1 111 ? 126.465 114.670 0.571 1.00 60.29 95 THR X C 1
ATOM 698 O O . THR A 1 111 ? 125.763 115.682 0.473 1.00 55.86 95 THR X O 1
ATOM 702 N N . MET A 1 112 ? 126.438 113.692 -0.328 1.00 57.85 96 MET X N 1
ATOM 703 C CA . MET A 1 112 ? 125.583 113.797 -1.509 1.00 60.02 96 MET X CA 1
ATOM 704 C C . MET A 1 112 ? 124.123 113.536 -1.121 1.00 53.95 96 MET X C 1
ATOM 705 O O . MET A 1 112 ? 123.853 112.849 -0.133 1.00 55.44 96 MET X O 1
ATOM 710 N N . SER A 1 113 ? 123.189 114.086 -1.894 1.00 54.71 97 SER X N 1
ATOM 711 C CA . SER A 1 113 ? 121.775 114.089 -1.503 1.00 55.91 97 SER X CA 1
ATOM 712 C C . SER A 1 113 ? 121.228 112.676 -1.249 1.00 54.11 97 SER X C 1
ATOM 713 O O . SER A 1 113 ? 121.693 111.695 -1.842 1.00 47.14 97 SER X O 1
ATOM 716 N N . LEU A 1 114 ? 120.256 112.588 -0.344 1.00 54.81 98 LEU X N 1
ATOM 717 C CA . LEU A 1 114 ? 119.677 111.311 0.067 1.00 59.55 98 LEU X CA 1
ATOM 718 C C . LEU A 1 114 ? 119.032 110.580 -1.109 1.00 58.51 98 LEU X C 1
ATOM 719 O O . LEU A 1 114 ? 119.086 109.343 -1.197 1.00 57.79 98 LEU X O 1
ATOM 721 N N . GLU A 1 115 ? 118.424 111.356 -2.005 1.00 55.53 99 GLU X N 1
ATOM 722 C CA . GLU A 1 115 ? 117.803 110.818 -3.213 1.00 56.54 99 GLU X CA 1
ATOM 723 C C . GLU A 1 115 ? 118.782 109.933 -3.988 1.00 54.43 99 GLU X C 1
ATOM 724 O O . GLU A 1 115 ? 118.438 108.813 -4.363 1.00 54.13 99 GLU X O 1
ATOM 730 N N . ARG A 1 116 ? 119.997 110.439 -4.214 1.00 54.68 100 ARG X N 1
ATOM 731 C CA . ARG A 1 116 ? 121.054 109.671 -4.879 1.00 51.93 100 ARG X CA 1
ATOM 732 C C . ARG A 1 116 ? 121.301 108.350 -4.151 1.00 53.32 100 ARG X C 1
ATOM 733 O O . ARG A 1 116 ? 121.327 107.283 -4.768 1.00 49.81 100 ARG X O 1
ATOM 741 N N . LYS A 1 117 ? 121.475 108.433 -2.835 1.00 56.16 101 LYS X N 1
ATOM 742 C CA . LYS A 1 117 ? 121.677 107.248 -2.003 1.00 57.58 101 LYS X CA 1
ATOM 743 C C . LYS A 1 117 ? 120.486 106.303 -2.090 1.00 54.73 101 LYS X C 1
ATOM 744 O O . LYS A 1 117 ? 120.649 105.082 -2.189 1.00 53.99 101 LYS X O 1
ATOM 750 N N . ARG A 1 118 ? 119.290 106.886 -2.052 1.00 53.22 102 ARG X N 1
ATOM 751 C CA . ARG A 1 118 ? 118.050 106.120 -1.992 1.00 53.18 102 ARG X CA 1
ATOM 752 C C . ARG A 1 118 ? 117.862 105.158 -3.169 1.00 51.59 102 ARG X C 1
ATOM 753 O O . ARG A 1 118 ? 117.647 103.961 -2.971 1.00 53.44 102 ARG X O 1
ATOM 755 N N . LEU A 1 119 ? 117.945 105.669 -4.393 1.00 48.33 103 LEU X N 1
ATOM 756 C CA . LEU A 1 119 ? 117.631 104.832 -5.549 1.00 53.19 103 LEU X CA 1
ATOM 757 C C . LEU A 1 119 ? 118.815 103.974 -6.014 1.00 51.30 103 LEU X C 1
ATOM 758 O O . LEU A 1 119 ? 118.613 102.984 -6.724 1.00 43.81 103 LEU X O 1
ATOM 763 N N . LEU A 1 120 ? 120.037 104.352 -5.629 1.00 49.19 104 LEU X N 1
ATOM 764 C CA . LEU A 1 120 ? 121.211 103.522 -5.924 1.00 51.09 104 LEU X CA 1
ATOM 765 C C . LEU A 1 120 ? 121.006 102.145 -5.304 1.00 48.24 104 LEU X C 1
ATOM 766 O O . LEU A 1 120 ? 121.264 101.114 -5.933 1.00 45.89 104 LEU X O 1
ATOM 771 N N . CYS A 1 121 ? 120.492 102.130 -4.080 1.00 52.29 105 CYS X N 1
ATOM 772 C CA . CYS A 1 121 ? 120.200 100.869 -3.408 1.00 51.78 105 CYS X CA 1
ATOM 773 C C . CYS A 1 121 ? 119.042 100.127 -4.093 1.00 52.51 105 CYS X C 1
ATOM 774 O O . CYS A 1 121 ? 119.082 98.904 -4.247 1.00 53.29 105 CYS X O 1
ATOM 777 N N . GLY A 1 122 ? 118.024 100.871 -4.524 1.00 51.37 106 GLY X N 1
ATOM 778 C CA . GLY A 1 122 ? 116.897 100.278 -5.225 1.00 49.63 106 GLY X CA 1
ATOM 779 C C . GLY A 1 122 ? 117.298 99.670 -6.556 1.00 48.23 106 GLY X C 1
ATOM 780 O O . GLY A 1 122 ? 116.710 98.692 -7.011 1.00 43.62 106 GLY X O 1
ATOM 781 N N . LEU A 1 123 ? 118.312 100.253 -7.187 1.00 47.53 107 LEU X N 1
ATOM 782 C CA . LEU A 1 123 ? 118.804 99.743 -8.461 1.00 41.95 107 LEU X CA 1
ATOM 783 C C . LEU A 1 123 ? 119.691 98.520 -8.253 1.00 39.22 107 LEU X C 1
ATOM 784 O O . LEU A 1 123 ? 120.108 97.879 -9.216 1.00 40.44 107 LEU X O 1
ATOM 789 N N . GLY A 1 124 ? 119.967 98.199 -6.993 1.00 45.29 108 GLY X N 1
ATOM 790 C CA . GLY A 1 124 ? 120.671 96.973 -6.650 1.00 48.84 108 GLY X CA 1
ATOM 791 C C . GLY A 1 124 ? 122.185 97.085 -6.601 1.00 46.44 108 GLY X C 1
ATOM 792 O O . GLY A 1 124 ? 122.898 96.120 -6.872 1.00 48.20 108 GLY X O 1
ATOM 793 N N . VAL A 1 125 ? 122.678 98.263 -6.244 1.00 41.54 109 VAL X N 1
ATOM 794 C CA . VAL A 1 125 ? 124.115 98.499 -6.149 1.00 48.93 109 VAL X CA 1
ATOM 795 C C . VAL A 1 125 ? 124.672 98.044 -4.801 1.00 51.14 109 VAL X C 1
ATOM 796 O O . VAL A 1 125 ? 124.030 98.222 -3.768 1.00 52.02 109 VAL X O 1
ATOM 800 N N . ASN A 1 126 ? 125.859 97.447 -4.813 1.00 53.04 110 ASN X N 1
ATOM 801 C CA . ASN A 1 126 ? 126.635 97.302 -3.587 1.00 56.64 110 ASN X CA 1
ATOM 802 C C . ASN A 1 126 ? 127.288 98.643 -3.299 1.00 59.96 110 ASN X C 1
ATOM 803 O O . ASN A 1 126 ? 128.296 98.991 -3.904 1.00 62.46 110 ASN X O 1
ATOM 805 N N . LEU A 1 127 ? 126.703 99.417 -2.395 1.00 60.11 111 LEU X N 1
ATOM 806 C CA . LEU A 1 127 ? 127.121 100.802 -2.246 1.00 60.81 111 LEU X CA 1
ATOM 807 C C . LEU A 1 127 ? 128.215 100.962 -1.182 1.00 66.73 111 LEU X C 1
ATOM 808 O O . LEU A 1 127 ? 128.239 100.228 -0.191 1.00 70.67 111 LEU X O 1
ATOM 813 N N . VAL A 1 128 ? 129.125 101.913 -1.409 1.00 61.39 112 VAL X N 1
ATOM 814 C CA . VAL A 1 128 ? 130.256 102.175 -0.508 1.00 60.44 112 VAL X CA 1
ATOM 815 C C . VAL A 1 128 ? 130.555 103.682 -0.450 1.00 67.19 112 VAL X C 1
ATOM 816 O O . VAL A 1 128 ? 130.991 104.285 -1.433 1.00 59.97 112 VAL X O 1
ATOM 820 N N . LEU A 1 129 ? 130.310 104.317 0.689 1.00 65.15 113 LEU X N 1
ATOM 821 C CA . LEU A 1 129 ? 130.473 105.770 0.732 1.00 63.47 113 LEU X CA 1
ATOM 822 C C . LEU A 1 129 ? 131.650 106.243 1.588 1.00 67.27 113 LEU X C 1
ATOM 823 O O . LEU A 1 129 ? 132.034 105.592 2.567 1.00 67.29 113 LEU X O 1
ATOM 828 N N . THR A 1 130 ? 132.216 107.385 1.194 1.00 62.81 114 THR X N 1
ATOM 829 C CA . THR A 1 130 ? 133.488 107.865 1.739 1.00 61.90 114 THR X CA 1
ATOM 830 C C . THR A 1 130 ? 133.335 109.204 2.489 1.00 66.25 114 THR X C 1
ATOM 831 O O . THR A 1 130 ? 132.265 109.826 2.455 1.00 55.94 114 THR X O 1
ATOM 835 N N . GLU A 1 131 ? 134.412 109.627 3.159 1.00 65.98 115 GLU X N 1
ATOM 836 C CA . GLU A 1 131 ? 134.479 110.903 3.886 1.00 60.41 115 GLU X CA 1
ATOM 837 C C . GLU A 1 131 ? 134.095 112.112 3.047 1.00 58.66 115 GLU X C 1
ATOM 838 O O . GLU A 1 131 ? 134.732 112.393 2.029 1.00 55.31 115 GLU X O 1
ATOM 844 N N . GLY A 1 132 ? 133.064 112.826 3.501 1.00 60.03 116 GLY X N 1
ATOM 845 C CA . GLY A 1 132 ? 132.549 114.001 2.818 1.00 60.47 116 GLY X CA 1
ATOM 846 C C . GLY A 1 132 ? 133.588 115.101 2.722 1.00 55.85 116 GLY X C 1
ATOM 847 O O . GLY A 1 132 ? 133.671 115.806 1.715 1.00 59.61 116 GLY X O 1
ATOM 848 N N . ALA A 1 133 ? 134.390 115.238 3.773 1.00 55.46 117 ALA X N 1
ATOM 849 C CA . ALA A 1 133 ? 135.492 116.202 3.794 1.00 49.18 117 ALA X CA 1
ATOM 850 C C . ALA A 1 133 ? 136.495 115.977 2.648 1.00 54.11 117 ALA X C 1
ATOM 851 O O . ALA A 1 133 ? 137.081 116.932 2.137 1.00 58.37 117 ALA X O 1
ATOM 853 N N . LYS A 1 134 ? 136.679 114.721 2.242 1.00 54.21 118 LYS X N 1
ATOM 854 C CA . LYS A 1 134 ? 137.643 114.377 1.191 1.00 58.21 118 LYS X CA 1
ATOM 855 C C . LYS A 1 134 ? 137.050 114.456 -0.229 1.00 59.20 118 LYS X C 1
ATOM 856 O O . LYS A 1 134 ? 137.771 114.279 -1.215 1.00 56.11 118 LYS X O 1
ATOM 862 N N . GLY A 1 135 ? 135.748 114.723 -0.333 1.00 50.74 119 GLY X N 1
ATOM 863 C CA . GLY A 1 135 ? 135.099 114.825 -1.630 1.00 54.56 119 GLY X CA 1
ATOM 864 C C . GLY A 1 135 ? 134.841 113.502 -2.349 1.00 58.01 119 GLY X C 1
ATOM 865 O O . GLY A 1 135 ? 135.595 112.523 -2.258 1.00 46.92 119 GLY X O 1
ATOM 866 N N . GLY A 1 138 ? 138.715 111.772 -2.386 1.00 52.31 122 GLY X N 1
ATOM 867 C CA . GLY A 1 138 ? 138.203 110.855 -1.388 1.00 47.14 122 GLY X CA 1
ATOM 868 C C . GLY A 1 138 ? 137.417 109.731 -2.023 1.00 52.60 122 GLY X C 1
ATOM 869 O O . GLY A 1 138 ? 137.715 108.556 -1.809 1.00 54.18 122 GLY X O 1
ATOM 870 N N . ALA A 1 139 ? 136.413 110.086 -2.816 1.00 55.13 123 ALA X N 1
ATOM 871 C CA . ALA A 1 139 ? 135.616 109.076 -3.510 1.00 62.47 123 ALA X CA 1
ATOM 872 C C . ALA A 1 139 ? 136.506 108.269 -4.465 1.00 59.47 123 ALA X C 1
ATOM 873 O O . ALA A 1 139 ? 136.426 107.031 -4.523 1.00 53.59 123 ALA X O 1
ATOM 875 N N . ILE A 1 140 ? 137.371 108.984 -5.185 1.00 56.68 124 ILE X N 1
ATOM 876 C CA . ILE A 1 140 ? 138.261 108.387 -6.174 1.00 51.98 124 ILE X CA 1
ATOM 877 C C . ILE A 1 140 ? 139.273 107.442 -5.533 1.00 56.34 124 ILE X C 1
ATOM 878 O O . ILE A 1 140 ? 139.622 106.415 -6.114 1.00 57.41 124 ILE X O 1
ATOM 880 N N . ALA A 1 141 ? 139.729 107.798 -4.336 1.00 54.35 125 ALA X N 1
ATOM 881 C CA . ALA A 1 141 ? 140.748 107.026 -3.619 1.00 60.60 125 ALA X CA 1
ATOM 882 C C . ALA A 1 141 ? 140.342 105.569 -3.390 1.00 64.31 125 ALA X C 1
ATOM 883 O O . ALA A 1 141 ? 140.781 104.671 -4.110 1.00 66.37 125 ALA X O 1
ATOM 884 N N . LYS A 1 142 ? 139.516 105.333 -2.376 1.00 65.63 126 LYS X N 1
ATOM 885 C CA . LYS A 1 142 ? 138.993 103.992 -2.138 1.00 74.64 126 LYS X CA 1
ATOM 886 C C . LYS A 1 142 ? 137.905 103.719 -3.157 1.00 69.09 126 LYS X C 1
ATOM 887 O O . LYS A 1 142 ? 136.902 104.436 -3.196 1.00 64.09 126 LYS X O 1
ATOM 889 N N . ALA A 1 143 ? 138.117 102.644 -3.917 1.00 68.42 127 ALA X N 1
ATOM 890 C CA . ALA A 1 143 ? 137.508 102.352 -5.219 1.00 69.55 127 ALA X CA 1
ATOM 891 C C . ALA A 1 143 ? 138.620 101.691 -6.006 1.00 68.91 127 ALA X C 1
ATOM 892 O O . ALA A 1 143 ? 138.507 100.545 -6.444 1.00 66.36 127 ALA X O 1
ATOM 894 N N . GLU A 1 144 ? 139.701 102.457 -6.167 1.00 72.56 128 GLU X N 1
ATOM 895 C CA . GLU A 1 144 ? 140.979 101.956 -6.656 1.00 68.19 128 GLU X CA 1
ATOM 896 C C . GLU A 1 144 ? 141.518 100.950 -5.663 1.00 66.43 128 GLU X C 1
ATOM 897 O O . GLU A 1 144 ? 141.999 99.879 -6.035 1.00 67.45 128 GLU X O 1
ATOM 903 N N . GLU A 1 145 ? 141.416 101.303 -4.386 1.00 67.82 129 GLU X N 1
ATOM 904 C CA . GLU A 1 145 ? 141.825 100.415 -3.307 1.00 71.31 129 GLU X CA 1
ATOM 905 C C . GLU A 1 145 ? 140.975 99.146 -3.292 1.00 68.90 129 GLU X C 1
ATOM 906 O O . GLU A 1 145 ? 141.345 98.135 -2.697 1.00 66.79 129 GLU X O 1
ATOM 909 N N . ILE A 1 146 ? 139.830 99.210 -3.962 1.00 76.39 130 ILE X N 1
ATOM 910 C CA . ILE A 1 146 ? 138.879 98.110 -3.963 1.00 75.58 130 ILE X CA 1
ATOM 911 C C . ILE A 1 146 ? 139.055 97.208 -5.190 1.00 70.36 130 ILE X C 1
ATOM 912 O O . ILE A 1 146 ? 138.955 95.985 -5.092 1.00 64.73 130 ILE X O 1
ATOM 917 N N . VAL A 1 147 ? 139.330 97.813 -6.340 1.00 67.19 131 VAL X N 1
ATOM 918 C CA . VAL A 1 147 ? 139.565 97.048 -7.561 1.00 66.46 131 VAL X CA 1
ATOM 919 C C . VAL A 1 147 ? 140.836 96.207 -7.426 1.00 71.73 131 VAL X C 1
ATOM 920 O O . VAL A 1 147 ? 140.920 95.105 -7.970 1.00 70.20 131 VAL X O 1
ATOM 924 N N . ALA A 1 148 ? 141.807 96.714 -6.668 1.00 71.48 132 ALA X N 1
ATOM 925 C CA . ALA A 1 148 ? 143.043 95.974 -6.403 1.00 77.41 132 ALA X CA 1
ATOM 926 C C . ALA A 1 148 ? 142.788 94.614 -5.731 1.00 76.92 132 ALA X C 1
ATOM 927 O O . ALA A 1 148 ? 143.607 93.701 -5.836 1.00 77.31 132 ALA X O 1
ATOM 929 N N . SER A 1 149 ? 141.645 94.485 -5.059 1.00 77.78 133 SER X N 1
ATOM 930 C CA . SER A 1 149 ? 141.304 93.281 -4.300 1.00 78.73 133 SER X CA 1
ATOM 931 C C . SER A 1 149 ? 141.280 92.022 -5.164 1.00 79.70 133 SER X C 1
ATOM 932 O O . SER A 1 149 ? 141.667 90.944 -4.715 1.00 82.31 133 SER X O 1
ATOM 935 N N . ASP A 1 150 ? 140.810 92.168 -6.399 1.00 77.86 134 ASP X N 1
ATOM 936 C CA . ASP A 1 150 ? 140.787 91.078 -7.372 1.00 76.54 134 ASP X CA 1
ATOM 937 C C . ASP A 1 150 ? 140.659 91.681 -8.774 1.00 75.11 134 ASP X C 1
ATOM 938 O O . ASP A 1 150 ? 139.579 91.672 -9.358 1.00 74.93 134 ASP X O 1
ATOM 943 N N . PRO A 1 151 ? 141.768 92.214 -9.310 1.00 73.59 135 PRO X N 1
ATOM 944 C CA . PRO A 1 151 ? 141.816 92.968 -10.571 1.00 72.18 135 PRO X CA 1
ATOM 945 C C . PRO A 1 151 ? 141.077 92.356 -11.776 1.00 68.86 135 PRO X C 1
ATOM 946 O O . PRO A 1 151 ? 140.731 93.107 -12.688 1.00 68.31 135 PRO X O 1
ATOM 950 N N . SER A 1 152 ? 140.832 91.049 -11.800 1.00 67.28 136 SER X N 1
ATOM 951 C CA . SER A 1 152 ? 140.079 90.481 -12.917 1.00 66.76 136 SER X CA 1
ATOM 952 C C . SER A 1 152 ? 138.632 90.159 -12.509 1.00 62.55 136 SER X C 1
ATOM 953 O O . SER A 1 152 ? 137.846 89.666 -13.318 1.00 60.30 136 SER X O 1
ATOM 956 N N . ARG A 1 153 ? 138.299 90.436 -11.249 1.00 61.01 137 ARG X N 1
ATOM 957 C CA . ARG A 1 153 ? 136.909 90.470 -10.785 1.00 63.42 137 ARG X CA 1
ATOM 958 C C . ARG A 1 153 ? 136.251 91.813 -11.094 1.00 57.54 137 ARG X C 1
ATOM 959 O O . ARG A 1 153 ? 135.130 91.874 -11.591 1.00 47.89 137 ARG X O 1
ATOM 967 N N . TYR A 1 154 ? 136.965 92.890 -10.787 1.00 57.54 138 TYR X N 1
ATOM 968 C CA . TYR A 1 154 ? 136.418 94.230 -10.913 1.00 51.08 138 TYR X CA 1
ATOM 969 C C . TYR A 1 154 ? 136.962 94.967 -12.135 1.00 50.60 138 TYR X C 1
ATOM 970 O O . TYR A 1 154 ? 138.118 94.795 -12.518 1.00 49.14 138 TYR X O 1
ATOM 972 N N . VAL A 1 155 ? 136.109 95.773 -12.760 1.00 47.90 139 VAL X N 1
ATOM 973 C CA . VAL A 1 155 ? 136.558 96.723 -13.769 1.00 42.48 139 VAL X CA 1
ATOM 974 C C . VAL A 1 155 ? 136.169 98.123 -13.329 1.00 41.31 139 VAL X C 1
ATOM 975 O O . VAL A 1 155 ? 134.996 98.394 -13.051 1.00 40.90 139 VAL X O 1
ATOM 979 N N . MET A 1 156 ? 137.151 99.008 -13.249 1.00 37.57 140 MET X N 1
ATOM 980 C CA . MET A 1 156 ? 136.860 100.400 -12.945 1.00 41.70 140 MET X CA 1
ATOM 981 C C . MET A 1 156 ? 136.712 101.186 -14.241 1.00 39.51 140 MET X C 1
ATOM 982 O O . MET A 1 156 ? 137.577 101.126 -15.115 1.00 36.38 140 MET X O 1
ATOM 987 N N . LEU A 1 157 ? 135.609 101.921 -14.359 1.00 35.60 141 LEU X N 1
ATOM 988 C CA . LEU A 1 157 ? 135.307 102.666 -15.578 1.00 31.24 141 LEU X CA 1
ATOM 989 C C . LEU A 1 157 ? 135.898 104.083 -15.575 1.00 31.62 141 LEU X C 1
ATOM 990 O O . LEU A 1 157 ? 136.077 104.675 -16.634 1.00 33.12 141 LEU X O 1
ATOM 995 N N . LYS A 1 158 ? 136.181 104.623 -14.392 1.00 29.64 142 LYS X N 1
ATOM 996 C CA . LYS A 1 158 ? 136.932 105.880 -14.260 1.00 36.47 142 LYS X CA 1
ATOM 997 C C . LYS A 1 158 ? 136.408 107.060 -15.106 1.00 31.47 142 LYS X C 1
ATOM 998 O O . LYS A 1 158 ? 137.084 107.522 -16.035 1.00 28.99 142 LYS X O 1
ATOM 1004 N N . GLN A 1 159 ? 135.220 107.554 -14.771 1.00 32.52 143 GLN X N 1
ATOM 1005 C CA . GLN A 1 159 ? 134.576 108.630 -15.539 1.00 30.03 143 GLN X CA 1
ATOM 1006 C C . GLN A 1 159 ? 135.417 109.916 -15.696 1.00 29.13 143 GLN X C 1
ATOM 1007 O O . GLN A 1 159 ? 135.258 110.664 -16.670 1.00 26.40 143 GLN X O 1
ATOM 1013 N N . PHE A 1 160 ? 136.305 110.188 -14.750 1.00 26.74 144 PHE X N 1
ATOM 1014 C CA . PHE A 1 160 ? 137.099 111.414 -14.842 1.00 28.77 144 PHE X CA 1
ATOM 1015 C C . PHE A 1 160 ? 138.185 111.343 -15.931 1.00 30.06 144 PHE X C 1
ATOM 1016 O O . PHE A 1 160 ? 138.639 112.374 -16.406 1.00 25.15 144 PHE X O 1
ATOM 1024 N N . GLU A 1 161 ? 138.563 110.143 -16.370 1.00 28.04 145 GLU X N 1
ATOM 1025 C CA . GLU A 1 161 ? 139.604 110.039 -17.404 1.00 30.93 145 GLU X CA 1
ATOM 1026 C C . GLU A 1 161 ? 139.239 109.133 -18.592 1.00 32.32 145 GLU X C 1
ATOM 1027 O O . GLU A 1 161 ? 139.921 109.141 -19.618 1.00 29.68 145 GLU X O 1
ATOM 1033 N N . ASN A 1 162 ? 138.171 108.357 -18.456 1.00 26.30 146 ASN X N 1
ATOM 1034 C CA . ASN A 1 162 ? 137.734 107.470 -19.530 1.00 25.49 146 ASN X CA 1
ATOM 1035 C C . ASN A 1 162 ? 137.285 108.248 -20.773 1.00 27.62 146 ASN X C 1
ATOM 1036 O O . ASN A 1 162 ? 136.288 108.955 -20.714 1.00 28.38 146 ASN X O 1
ATOM 1041 N N . PRO A 1 163 ? 137.997 108.097 -21.911 1.00 25.81 147 PRO X N 1
ATOM 1042 C CA . PRO A 1 163 ? 137.607 108.854 -23.111 1.00 29.17 147 PRO X CA 1
ATOM 1043 C C . PRO A 1 163 ? 136.198 108.518 -23.638 1.00 26.73 147 PRO X C 1
ATOM 1044 O O . PRO A 1 163 ? 135.632 109.309 -24.390 1.00 23.87 147 PRO X O 1
ATOM 1048 N N . ALA A 1 164 ? 135.618 107.391 -23.230 1.00 27.39 148 ALA X N 1
ATOM 1049 C CA . ALA A 1 164 ? 134.232 107.085 -23.637 1.00 24.84 148 ALA X CA 1
ATOM 1050 C C . ALA A 1 164 ? 133.223 108.099 -23.086 1.00 25.46 148 ALA X C 1
ATOM 1051 O O . ALA A 1 164 ? 132.075 108.178 -23.565 1.00 27.29 148 ALA X O 1
ATOM 1053 N N . ASN A 1 165 ? 133.650 108.862 -22.082 1.00 24.26 149 ASN X N 1
ATOM 1054 C CA . ASN A 1 165 ? 132.844 109.938 -21.502 1.00 22.94 149 ASN X CA 1
ATOM 1055 C C . ASN A 1 165 ? 132.676 111.100 -22.502 1.00 24.87 149 ASN X C 1
ATOM 1056 O O . ASN A 1 165 ? 131.567 111.296 -22.995 1.00 24.22 149 ASN X O 1
ATOM 1061 N N . PRO A 1 166 ? 133.744 111.871 -22.826 1.00 25.13 150 PRO X N 1
ATOM 1062 C CA . PRO A 1 166 ? 133.457 112.931 -23.812 1.00 23.58 150 PRO X CA 1
ATOM 1063 C C . PRO A 1 166 ? 133.007 112.423 -25.186 1.00 24.97 150 PRO X C 1
ATOM 1064 O O . PRO A 1 166 ? 132.290 113.128 -25.899 1.00 27.69 150 PRO X O 1
ATOM 1068 N N . GLN A 1 167 ? 133.439 111.228 -25.565 1.00 23.95 151 GLN X N 1
ATOM 1069 C CA . GLN A 1 167 ? 133.085 110.685 -26.875 1.00 30.01 151 GLN X CA 1
ATOM 1070 C C . GLN A 1 167 ? 131.559 110.583 -27.102 1.00 27.42 151 GLN X C 1
ATOM 1071 O O . GLN A 1 167 ? 131.069 110.895 -28.191 1.00 25.45 151 GLN X O 1
ATOM 1077 N N . ILE A 1 168 ? 130.790 110.169 -26.097 1.00 26.58 152 ILE X N 1
ATOM 1078 C CA . ILE A 1 168 ? 129.348 110.015 -26.342 1.00 26.92 152 ILE X CA 1
ATOM 1079 C C . ILE A 1 168 ? 128.727 111.413 -26.502 1.00 24.37 152 ILE X C 1
ATOM 1080 O O . ILE A 1 168 ? 127.797 111.606 -27.297 1.00 23.77 152 ILE X O 1
ATOM 1085 N N . HIS A 1 169 ? 129.280 112.402 -25.806 1.00 23.27 153 HIS X N 1
ATOM 1086 C CA . HIS A 1 169 ? 128.833 113.792 -25.989 1.00 24.81 153 HIS X CA 1
ATOM 1087 C C . HIS A 1 169 ? 129.189 114.339 -27.364 1.00 25.57 153 HIS X C 1
ATOM 1088 O O . HIS A 1 169 ? 128.435 115.118 -27.951 1.00 25.68 153 HIS X O 1
ATOM 1095 N N . ARG A 1 170 ? 130.315 113.891 -27.904 1.00 24.09 154 ARG X N 1
ATOM 1096 C CA . ARG A 1 170 ? 130.689 114.288 -29.253 1.00 23.47 154 ARG X CA 1
ATOM 1097 C C . ARG A 1 170 ? 129.739 113.649 -30.263 1.00 28.03 154 ARG X C 1
ATOM 1098 O O . ARG A 1 170 ? 129.415 114.258 -31.283 1.00 24.14 154 ARG X O 1
ATOM 1106 N N . GLU A 1 171 ? 129.291 112.429 -29.962 1.00 24.57 155 GLU X N 1
ATOM 1107 C CA . GLU A 1 171 ? 128.432 111.655 -30.879 1.00 26.07 155 GLU X CA 1
ATOM 1108 C C . GLU A 1 171 ? 126.933 111.944 -30.785 1.00 28.12 155 GLU X C 1
ATOM 1109 O O . GLU A 1 171 ? 126.199 111.778 -31.771 1.00 28.16 155 GLU X O 1
ATOM 1115 N N . THR A 1 172 ? 126.465 112.327 -29.602 1.00 25.41 156 THR X N 1
ATOM 1116 C CA . THR A 1 172 ? 125.034 112.549 -29.417 1.00 27.44 156 THR X CA 1
ATOM 1117 C C . THR A 1 172 ? 124.741 113.993 -28.991 1.00 27.05 156 THR X C 1
ATOM 1118 O O . THR A 1 172 ? 124.166 114.752 -29.760 1.00 26.55 156 THR X O 1
ATOM 1122 N N . THR A 1 173 ? 125.148 114.373 -27.785 1.00 24.92 157 THR X N 1
ATOM 1123 C CA . THR A 1 173 ? 124.736 115.670 -27.230 1.00 26.93 157 THR X CA 1
ATOM 1124 C C . THR A 1 173 ? 125.060 116.859 -28.144 1.00 26.28 157 THR X C 1
ATOM 1125 O O . THR A 1 173 ? 124.237 117.742 -28.324 1.00 24.93 157 THR X O 1
ATOM 1129 N N . GLY A 1 174 ? 126.258 116.872 -28.715 1.00 25.77 158 GLY X N 1
ATOM 1130 C CA . GLY A 1 174 ? 126.681 117.958 -29.598 1.00 26.61 158 GLY X CA 1
ATOM 1131 C C . GLY A 1 174 ? 125.902 118.024 -30.901 1.00 27.28 158 GLY X C 1
ATOM 1132 O O . GLY A 1 174 ? 125.376 119.085 -31.261 1.00 29.08 158 GLY X O 1
ATOM 1133 N N . PRO A 1 175 ? 125.846 116.899 -31.636 1.00 28.00 159 PRO X N 1
ATOM 1134 C CA . PRO A 1 175 ? 125.021 116.779 -32.841 1.00 28.16 159 PRO X CA 1
ATOM 1135 C C . PRO A 1 175 ? 123.555 117.144 -32.608 1.00 28.11 159 PRO X C 1
ATOM 1136 O O . PRO A 1 175 ? 122.972 117.791 -33.472 1.00 28.15 159 PRO X O 1
ATOM 1140 N N . GLU A 1 176 ? 122.968 116.751 -31.478 1.00 28.23 160 GLU X N 1
ATOM 1141 C CA . GLU A 1 176 ? 121.585 117.152 -31.191 1.00 27.71 160 GLU X CA 1
ATOM 1142 C C . GLU A 1 176 ? 121.475 118.677 -31.119 1.00 29.61 160 GLU X C 1
ATOM 1143 O O . GLU A 1 176 ? 120.516 119.271 -31.627 1.00 30.34 160 GLU X O 1
ATOM 1149 N N . ILE A 1 177 ? 122.440 119.298 -30.448 1.00 25.24 161 I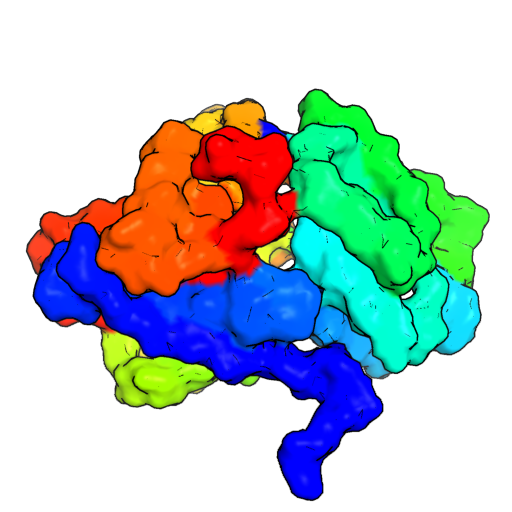LE X N 1
ATOM 1150 C CA . ILE A 1 177 ? 122.466 120.756 -30.319 1.00 24.82 161 ILE X CA 1
ATOM 1151 C C . ILE A 1 177 ? 122.572 121.390 -31.710 1.00 28.67 161 ILE X C 1
ATOM 1152 O O . ILE A 1 177 ? 121.802 122.288 -32.055 1.00 27.50 161 ILE X O 1
ATOM 1157 N N . TRP A 1 178 ? 123.517 120.907 -32.513 1.00 27.47 162 TRP X N 1
ATOM 1158 C CA . TRP A 1 178 ? 123.692 121.396 -33.878 1.00 30.15 162 TRP X CA 1
ATOM 1159 C C . TRP A 1 178 ? 122.402 121.261 -34.688 1.00 33.67 162 TRP X C 1
ATOM 1160 O O . TRP A 1 178 ? 121.929 122.216 -35.306 1.00 33.90 162 TRP X O 1
ATOM 1171 N N . LYS A 1 179 ? 121.822 120.071 -34.648 1.00 29.66 163 LYS X N 1
ATOM 1172 C CA . LYS A 1 179 ? 120.610 119.782 -35.391 1.00 27.59 163 LYS X CA 1
ATOM 1173 C C . LYS A 1 179 ? 119.420 120.647 -34.959 1.00 33.60 163 LYS X C 1
ATOM 1174 O O . LYS A 1 179 ? 118.725 121.217 -35.804 1.00 31.13 163 LYS X O 1
ATOM 1176 N N . ASP A 1 180 ? 119.195 120.752 -33.651 1.00 28.00 164 ASP X N 1
ATOM 1177 C CA . ASP A 1 180 ? 117.992 121.403 -33.150 1.00 30.11 164 ASP X CA 1
ATOM 1178 C C . ASP A 1 180 ? 118.075 122.921 -33.272 1.00 34.41 164 ASP X C 1
ATOM 1179 O O . ASP A 1 180 ? 117.047 123.584 -33.245 1.00 29.82 164 ASP X O 1
ATOM 1184 N N . THR A 1 181 ? 119.288 123.468 -33.373 1.00 31.26 165 THR X N 1
ATOM 1185 C CA . THR A 1 181 ? 119.461 124.909 -33.561 1.00 28.72 165 THR X CA 1
ATOM 1186 C C . THR A 1 181 ? 119.685 125.242 -35.028 1.00 36.60 165 THR X C 1
ATOM 1187 O O . THR A 1 181 ? 119.889 126.401 -35.379 1.00 34.88 165 THR X O 1
ATOM 1191 N N . ASP A 1 182 ? 119.636 124.215 -35.872 1.00 36.18 166 ASP X N 1
ATOM 1192 C CA . ASP A 1 182 ? 119.863 124.348 -37.309 1.00 37.48 166 ASP X CA 1
ATOM 1193 C C . ASP A 1 182 ? 121.228 124.994 -37.563 1.00 41.31 166 ASP X C 1
ATOM 1194 O O . ASP A 1 182 ? 121.402 125.801 -38.483 1.00 38.28 166 ASP X O 1
ATOM 1199 N N . GLY A 1 183 ? 122.196 124.636 -36.724 1.00 36.19 167 GLY X N 1
ATOM 1200 C CA . GLY A 1 183 ? 123.543 125.151 -36.847 1.00 31.72 167 GLY X CA 1
ATOM 1201 C C . GLY A 1 183 ? 123.718 126.589 -36.402 1.00 33.48 167 GLY X C 1
ATOM 1202 O O . GLY A 1 183 ? 124.740 127.200 -36.688 1.00 35.94 167 GLY X O 1
ATOM 1203 N N . LYS A 1 184 ? 122.742 127.145 -35.693 1.00 32.37 168 LYS X N 1
ATOM 1204 C CA . LYS A 1 184 ? 122.819 128.562 -35.341 1.00 32.63 168 LYS X CA 1
ATOM 1205 C C . LYS A 1 184 ? 123.420 128.799 -33.950 1.00 28.66 168 LYS X C 1
ATOM 1206 O O . LYS A 1 184 ? 123.679 129.935 -33.563 1.00 29.11 168 LYS X O 1
ATOM 1212 N N . VAL A 1 185 ? 123.660 127.722 -33.211 1.00 29.47 169 VAL X N 1
ATOM 1213 C CA . VAL A 1 185 ? 124.226 127.840 -31.877 1.00 28.35 169 VAL X CA 1
ATOM 1214 C C . VAL A 1 185 ? 125.534 128.647 -31.949 1.00 29.09 169 VAL X C 1
ATOM 1215 O O . VAL A 1 185 ? 126.378 128.390 -32.804 1.00 29.86 169 VAL X O 1
ATOM 1219 N N . ASP A 1 186 ? 125.679 129.660 -31.099 1.00 27.63 170 ASP X N 1
ATOM 1220 C CA . ASP A 1 186 ? 126.906 130.463 -31.088 1.00 26.87 170 ASP X CA 1
ATOM 1221 C C . ASP A 1 186 ? 127.734 130.249 -29.829 1.00 28.22 170 ASP X C 1
ATOM 1222 O O . ASP A 1 186 ? 128.928 130.524 -29.826 1.00 24.72 170 ASP X O 1
ATOM 1227 N N . VAL A 1 187 ? 127.078 129.798 -28.757 1.00 23.34 171 VAL X N 1
ATOM 1228 C CA . VAL A 1 187 ? 127.684 129.670 -27.430 1.00 23.91 171 VAL X CA 1
ATOM 1229 C C . VAL A 1 187 ? 127.145 128.427 -26.739 1.00 28.70 171 VAL X C 1
ATOM 1230 O O . VAL A 1 187 ? 125.943 128.185 -26.774 1.00 26.27 171 VAL X O 1
ATOM 1234 N N . VAL A 1 188 ? 128.024 127.649 -26.113 1.00 25.97 172 VAL X N 1
ATOM 1235 C CA . VAL A 1 188 ? 127.601 126.534 -25.277 1.00 24.98 172 VAL X CA 1
ATOM 1236 C C . VAL A 1 188 ? 128.128 126.789 -23.865 1.00 25.47 172 VAL X C 1
ATOM 1237 O O . VAL A 1 188 ? 129.329 127.003 -23.674 1.00 29.28 172 VAL X O 1
ATOM 1241 N N . VAL A 1 189 ? 127.223 126.779 -22.897 1.00 26.78 173 VAL X N 1
ATOM 1242 C CA . VAL A 1 189 ? 127.546 126.967 -21.489 1.00 25.12 173 VAL X CA 1
ATOM 1243 C C . VAL A 1 189 ? 127.270 125.663 -20.736 1.00 29.34 173 VAL X C 1
ATOM 1244 O O . VAL A 1 189 ? 126.176 125.101 -20.837 1.00 26.25 173 VAL X O 1
ATOM 1248 N N . ALA A 1 190 ? 128.263 125.178 -19.994 1.00 25.10 174 ALA X N 1
ATOM 1249 C CA . ALA A 1 190 ? 128.123 123.921 -19.274 1.00 22.65 174 ALA X CA 1
ATOM 1250 C C . ALA A 1 190 ? 129.015 123.885 -18.041 1.00 26.99 174 ALA X C 1
ATOM 1251 O O . ALA A 1 190 ? 130.216 124.186 -18.120 1.00 26.37 174 ALA X O 1
ATOM 1253 N N . GLY A 1 191 ? 128.423 123.530 -16.902 1.00 27.87 175 GLY X N 1
ATOM 1254 C CA . GLY A 1 191 ? 129.193 123.305 -15.693 1.00 24.53 175 GLY X CA 1
ATOM 1255 C C . GLY A 1 191 ? 130.173 122.159 -15.912 1.00 23.77 175 GLY X C 1
ATOM 1256 O O . GLY A 1 191 ? 129.934 121.270 -16.741 1.00 25.69 175 GLY X O 1
ATOM 1257 N N . VAL A 1 192 ? 131.289 122.191 -15.192 1.00 23.46 176 VAL X N 1
ATOM 1258 C CA . VAL A 1 192 ? 132.304 121.162 -15.333 1.00 21.27 176 VAL X CA 1
ATOM 1259 C C . VAL A 1 192 ? 132.415 120.314 -14.074 1.00 25.70 176 VAL X C 1
ATOM 1260 O O . VAL A 1 192 ? 132.633 120.831 -12.974 1.00 23.47 176 VAL X O 1
ATOM 1264 N N . GLY A 1 193 ? 132.225 119.011 -14.256 1.00 23.35 177 GLY X N 1
ATOM 1265 C CA . GLY A 1 193 ? 132.440 118.029 -13.205 1.00 26.99 177 GLY X CA 1
ATOM 1266 C C . GLY A 1 193 ? 133.592 117.138 -13.635 1.00 26.83 177 GLY X C 1
ATOM 1267 O O . GLY A 1 193 ? 134.733 117.335 -13.197 1.00 28.88 177 GLY X O 1
ATOM 1268 N N . THR A 1 194 ? 133.300 116.188 -14.522 1.00 22.42 178 THR X N 1
ATOM 1269 C CA . THR A 1 194 ? 134.344 115.451 -15.229 1.00 23.42 178 THR X CA 1
ATOM 1270 C C . THR A 1 194 ? 134.885 116.268 -16.413 1.00 29.08 178 THR X C 1
ATOM 1271 O O . THR A 1 194 ? 136.013 116.057 -16.846 1.00 26.64 178 THR X O 1
ATOM 1275 N N . GLY A 1 195 ? 134.079 117.194 -16.942 1.00 27.71 179 GLY X N 1
ATOM 1276 C CA . GLY A 1 195 ? 134.466 117.937 -18.133 1.00 22.82 179 GLY X CA 1
ATOM 1277 C C . GLY A 1 195 ? 134.018 117.270 -19.435 1.00 26.39 179 GLY X C 1
ATOM 1278 O O . GLY A 1 195 ? 134.177 117.841 -20.513 1.00 25.29 179 GLY X O 1
ATOM 1279 N N . GLY A 1 196 ? 133.449 116.067 -19.338 1.00 26.22 180 GLY X N 1
ATOM 1280 C CA . GLY A 1 196 ? 133.038 115.312 -20.519 1.00 23.36 180 GLY X CA 1
ATOM 1281 C C . GLY A 1 196 ? 132.025 116.026 -21.410 1.00 24.12 180 GLY X C 1
ATOM 1282 O O . GLY A 1 196 ? 132.154 116.023 -22.636 1.00 22.15 180 GLY X O 1
ATOM 1283 N N . SER A 1 197 ? 131.023 116.654 -20.794 1.00 23.83 181 SER X N 1
ATOM 1284 C CA . SER A 1 197 ? 129.983 117.348 -21.543 1.00 22.16 181 SER X CA 1
ATOM 1285 C C . SER A 1 197 ? 130.534 118.496 -22.378 1.00 23.28 181 SER X C 1
ATOM 1286 O O . SER A 1 197 ? 130.340 118.511 -23.587 1.00 22.22 181 SER X O 1
ATOM 1289 N N . ILE A 1 198 ? 131.218 119.465 -21.768 1.00 23.14 182 ILE X N 1
ATOM 1290 C CA A ILE A 1 198 ? 131.665 120.617 -22.549 0.50 21.58 182 ILE X CA 1
ATOM 1291 C CA B ILE A 1 198 ? 131.674 120.616 -22.539 0.50 21.84 182 ILE X CA 1
ATOM 1292 C C . ILE A 1 198 ? 132.734 120.178 -23.551 1.00 23.10 182 ILE X C 1
ATOM 1293 O O . ILE A 1 198 ? 132.811 120.712 -24.652 1.00 27.77 182 ILE X O 1
ATOM 1302 N N . THR A 1 199 ? 133.526 119.179 -23.189 1.00 22.25 183 THR X N 1
ATOM 1303 C CA . THR A 1 199 ? 134.575 118.683 -24.082 1.00 24.36 183 THR X CA 1
ATOM 1304 C C . THR A 1 199 ? 134.005 118.054 -25.349 1.00 24.65 183 THR X C 1
ATOM 1305 O O . THR A 1 199 ? 134.337 118.473 -26.455 1.00 26.02 183 THR X O 1
ATOM 1309 N N . GLY A 1 200 ? 133.144 117.053 -25.182 1.00 23.81 184 GLY X N 1
ATOM 1310 C CA . GLY A 1 200 ? 132.548 116.354 -26.313 1.00 24.08 184 GLY X CA 1
ATOM 1311 C C . GLY A 1 200 ? 131.708 117.278 -27.180 1.00 26.93 184 GLY X C 1
ATOM 1312 O O . GLY A 1 200 ? 131.821 117.264 -28.410 1.00 24.56 184 GLY X O 1
ATOM 1313 N N . ILE A 1 201 ? 130.874 118.100 -26.544 1.00 25.14 185 ILE X N 1
ATOM 1314 C CA . ILE A 1 201 ? 130.001 119.008 -27.291 1.00 23.77 185 ILE X CA 1
ATOM 1315 C C . ILE A 1 201 ? 130.844 119.968 -28.131 1.00 25.43 185 ILE X C 1
ATOM 1316 O O . ILE A 1 201 ? 130.586 120.158 -29.319 1.00 26.77 185 ILE X O 1
ATOM 1321 N N . SER A 1 202 ? 131.861 120.558 -27.508 1.00 24.98 186 SER X N 1
ATOM 1322 C CA . SER A 1 202 ? 132.733 121.522 -28.186 1.00 22.66 186 SER X CA 1
ATOM 1323 C C . SER A 1 202 ? 133.488 120.873 -29.325 1.00 27.75 186 SER X C 1
ATOM 1324 O O . SER A 1 202 ? 133.654 121.476 -30.391 1.00 27.49 186 SER X O 1
ATOM 1327 N N . ARG A 1 203 ? 133.934 119.637 -29.113 1.00 27.49 187 ARG X N 1
ATOM 1328 C CA . ARG A 1 203 ? 134.633 118.926 -30.175 1.00 29.31 187 ARG X CA 1
ATOM 1329 C C . ARG A 1 203 ? 133.692 118.678 -31.360 1.00 32.51 187 ARG X C 1
ATOM 1330 O O . ARG A 1 203 ? 134.068 118.896 -32.515 1.00 28.84 187 ARG X O 1
ATOM 1338 N N . ALA A 1 204 ? 132.469 118.239 -31.078 1.00 29.33 188 ALA X N 1
ATOM 1339 C CA . ALA A 1 204 ? 131.490 118.031 -32.145 1.00 29.64 188 ALA X CA 1
ATOM 1340 C C . ALA A 1 204 ? 131.250 119.310 -32.977 1.00 30.66 188 ALA X C 1
ATOM 1341 O O . ALA A 1 204 ? 131.379 119.317 -34.205 1.00 25.96 188 ALA X O 1
ATOM 1343 N N . ILE A 1 205 ? 130.898 120.398 -32.306 1.00 30.12 189 ILE X N 1
ATOM 1344 C CA . ILE A 1 205 ? 130.465 121.592 -33.027 1.00 30.15 189 ILE X CA 1
ATOM 1345 C C . ILE A 1 205 ? 131.633 122.315 -33.711 1.00 28.76 189 ILE X C 1
ATOM 1346 O O . ILE A 1 205 ? 131.518 122.730 -34.868 1.00 30.89 189 ILE X O 1
ATOM 1351 N N . LYS A 1 206 ? 132.756 122.438 -33.005 1.00 31.52 190 LYS X N 1
ATOM 1352 C CA . LYS A 1 206 ? 133.932 123.120 -33.534 1.00 34.67 190 LYS X CA 1
ATOM 1353 C C . LYS A 1 206 ? 134.684 122.294 -34.576 1.00 34.88 190 LYS X C 1
ATOM 1354 O O . LYS A 1 206 ? 135.136 122.832 -35.584 1.00 32.56 190 LYS X O 1
ATOM 1360 N N . LEU A 1 207 ? 134.825 120.994 -34.332 1.00 31.14 191 LEU X N 1
ATOM 1361 C CA . LEU A 1 207 ? 135.699 120.183 -35.177 1.00 34.24 191 LEU X CA 1
ATOM 1362 C C . LEU A 1 207 ? 134.914 119.373 -36.206 1.00 36.88 191 LEU X C 1
ATOM 1363 O O . LEU A 1 207 ? 135.311 119.305 -37.366 1.00 36.99 191 LEU X O 1
ATOM 1368 N N . ASP A 1 208 ? 133.807 118.766 -35.791 1.00 29.78 192 ASP X N 1
ATOM 1369 C CA . ASP A 1 208 ? 133.045 117.930 -36.715 1.00 36.30 192 ASP X CA 1
ATOM 1370 C C . ASP A 1 208 ? 132.139 118.768 -37.622 1.00 37.85 192 ASP X C 1
ATOM 1371 O O . ASP A 1 208 ? 132.035 118.494 -38.815 1.00 38.38 192 ASP X O 1
ATOM 1376 N N . PHE A 1 209 ? 131.498 119.793 -37.066 1.00 35.11 193 PHE X N 1
ATOM 1377 C CA . PHE A 1 209 ? 130.612 120.639 -37.862 1.00 32.01 193 PHE X CA 1
ATOM 1378 C C . PHE A 1 209 ? 131.302 121.927 -38.308 1.00 35.81 193 PHE X C 1
ATOM 1379 O O . PHE A 1 209 ? 130.817 122.613 -39.207 1.00 38.78 193 PHE X O 1
ATOM 1387 N N . GLY A 1 210 ? 132.427 122.255 -37.680 1.00 32.36 194 GLY X N 1
ATOM 1388 C CA . GLY A 1 210 ? 133.274 123.333 -38.149 1.00 33.92 194 GLY X CA 1
ATOM 1389 C C . GLY A 1 210 ? 132.916 124.770 -37.775 1.00 39.89 194 GLY X C 1
ATOM 1390 O O . GLY A 1 210 ? 133.439 125.715 -38.386 1.00 34.42 194 GLY X O 1
ATOM 1391 N N . LYS A 1 211 ? 132.062 124.960 -36.773 1.00 29.47 195 LYS X N 1
ATOM 1392 C CA . LYS A 1 211 ? 131.653 126.315 -36.416 1.00 31.26 195 LYS X CA 1
ATOM 1393 C C . LYS A 1 211 ? 132.399 126.821 -35.180 1.00 35.63 195 LYS X C 1
ATOM 1394 O O . LYS A 1 211 ? 132.485 126.119 -34.170 1.00 33.77 195 LYS X O 1
ATOM 1400 N N . GLN A 1 212 ? 132.940 128.037 -35.273 1.00 30.89 196 GLN X N 1
ATOM 1401 C CA . GLN A 1 212 ? 133.757 128.614 -34.201 1.00 38.81 196 GLN X CA 1
ATOM 1402 C C . GLN A 1 212 ? 132.867 129.244 -33.120 1.00 38.29 196 GLN X C 1
ATOM 1403 O O . GLN A 1 212 ? 132.719 130.456 -33.062 1.00 41.45 196 GLN X O 1
ATOM 1409 N N . ILE A 1 213 ? 132.287 128.412 -32.260 1.00 31.96 197 ILE X N 1
ATOM 1410 C CA . ILE A 1 213 ? 131.458 128.896 -31.158 1.00 29.58 197 ILE X CA 1
ATOM 1411 C C . ILE A 1 213 ? 132.306 129.308 -29.957 1.00 30.71 197 ILE X C 1
ATOM 1412 O O . ILE A 1 213 ? 133.527 129.133 -29.952 1.00 30.78 197 ILE X O 1
ATOM 1417 N N . THR A 1 214 ? 131.654 129.849 -28.936 1.00 27.05 198 THR X N 1
ATOM 1418 C CA . THR A 1 214 ? 132.314 130.135 -27.665 1.00 25.36 198 THR X CA 1
ATOM 1419 C C . THR A 1 214 ? 131.951 129.034 -26.684 1.00 28.57 198 THR X C 1
ATOM 1420 O O . THR A 1 214 ? 130.790 128.907 -26.320 1.00 27.63 198 THR X O 1
ATOM 1424 N N . SER A 1 215 ? 132.926 128.234 -26.264 1.00 29.41 199 SER X N 1
ATOM 1425 C CA . SER A 1 215 ? 132.670 127.196 -25.260 1.00 23.63 199 SER X CA 1
ATOM 1426 C C . SER A 1 215 ? 132.982 127.772 -23.884 1.00 27.31 199 SER X C 1
ATOM 1427 O O . SER A 1 215 ? 134.094 128.271 -23.637 1.00 24.43 199 SER X O 1
ATOM 1430 N N . VAL A 1 216 ? 131.990 127.710 -23.000 1.00 23.17 200 VAL X N 1
ATOM 1431 C CA . VAL A 1 216 ? 132.055 128.365 -21.692 1.00 24.22 200 VAL X CA 1
ATOM 1432 C C . VAL A 1 216 ? 131.947 127.312 -20.598 1.00 26.23 200 VAL X C 1
ATOM 1433 O O . VAL A 1 216 ? 130.920 126.632 -20.491 1.00 27.25 200 VAL X O 1
ATOM 1437 N N . ALA A 1 217 ? 133.013 127.143 -19.824 1.00 25.37 201 ALA X N 1
ATOM 1438 C CA . ALA A 1 217 ? 132.982 126.258 -18.659 1.00 27.45 201 ALA X CA 1
ATOM 1439 C C . ALA A 1 217 ? 132.473 127.029 -17.458 1.00 25.94 201 ALA X C 1
ATOM 1440 O O . ALA A 1 217 ? 132.775 128.220 -17.310 1.00 26.15 201 ALA X O 1
ATOM 1442 N N . VAL A 1 218 ? 131.718 126.354 -16.597 1.00 24.63 202 VAL X N 1
ATOM 1443 C CA . VAL A 1 218 ? 131.214 126.977 -15.376 1.00 25.18 202 VAL X CA 1
ATOM 1444 C C . VAL A 1 218 ? 131.703 126.209 -14.158 1.00 24.30 202 VAL X C 1
ATOM 1445 O O . VAL A 1 218 ? 131.592 124.978 -14.104 1.00 25.54 202 VAL X O 1
ATOM 1449 N N . GLU A 1 219 ? 132.250 126.932 -13.188 1.00 21.62 203 GLU X N 1
ATOM 1450 C CA . GLU A 1 219 ? 132.709 126.315 -11.951 1.00 27.39 203 GLU X CA 1
ATOM 1451 C C . GLU A 1 219 ? 132.250 127.166 -10.766 1.00 23.79 203 GLU X C 1
ATOM 1452 O O . GLU A 1 219 ? 131.914 128.349 -10.936 1.00 22.45 203 GLU X O 1
ATOM 1458 N N . PRO A 1 220 ? 132.228 126.575 -9.563 1.00 25.85 204 PRO X N 1
ATOM 1459 C CA . PRO A 1 220 ? 131.841 127.394 -8.407 1.00 26.66 204 PRO X CA 1
ATOM 1460 C C . PRO A 1 220 ? 132.908 128.447 -8.100 1.00 28.04 204 PRO X C 1
ATOM 1461 O O . PRO A 1 220 ? 134.108 128.179 -8.239 1.00 28.51 204 PRO X O 1
ATOM 1465 N N . VAL A 1 221 ? 132.472 129.636 -7.695 1.00 25.60 205 VAL X N 1
ATOM 1466 C CA . VAL A 1 221 ? 133.411 130.692 -7.325 1.00 27.82 205 VAL X CA 1
ATOM 1467 C C . VAL A 1 221 ? 134.172 130.238 -6.083 1.00 27.54 205 VAL X C 1
ATOM 1468 O O . VAL A 1 221 ? 135.310 130.636 -5.885 1.00 28.09 205 VAL X O 1
ATOM 1472 N N . GLU A 1 222 ? 133.540 129.382 -5.272 1.00 25.36 206 GLU X N 1
ATOM 1473 C CA . GLU A 1 222 ? 134.159 128.806 -4.068 1.00 34.04 206 GLU X CA 1
ATOM 1474 C C . GLU A 1 222 ? 135.330 127.844 -4.352 1.00 30.60 206 GLU X C 1
ATOM 1475 O O . GLU A 1 222 ? 136.133 127.538 -3.461 1.00 29.41 206 GLU X O 1
ATOM 1481 N N . SER A 1 223 ? 135.400 127.333 -5.576 1.00 27.18 207 SER X N 1
ATOM 1482 C CA . SER A 1 223 ? 136.404 126.330 -5.921 1.00 26.76 207 SER X CA 1
ATOM 1483 C C . SER A 1 223 ? 136.771 126.496 -7.394 1.00 25.86 207 SER X C 1
ATOM 1484 O O . SER A 1 223 ? 136.565 125.595 -8.201 1.00 27.27 207 SER X O 1
ATOM 1487 N N . PRO A 1 224 ? 137.315 127.668 -7.744 1.00 30.94 208 PRO X N 1
ATOM 1488 C CA . PRO A 1 224 ? 137.506 128.061 -9.138 1.00 26.12 208 PRO X CA 1
ATOM 1489 C C . PRO A 1 224 ? 138.849 127.573 -9.668 1.00 30.46 208 PRO X C 1
ATOM 1490 O O . PRO A 1 224 ? 139.632 128.394 -10.145 1.00 24.21 208 PRO X O 1
ATOM 1494 N N . VAL A 1 225 ? 139.106 126.265 -9.593 1.00 28.43 209 VAL X N 1
ATOM 1495 C CA . VAL A 1 225 ? 140.447 125.742 -9.890 1.00 29.97 209 VAL X CA 1
ATOM 1496 C C . VAL A 1 225 ? 140.794 125.834 -11.384 1.00 32.15 209 VAL X C 1
ATOM 1497 O O . VAL A 1 225 ? 141.977 125.925 -11.741 1.00 29.17 209 VAL X O 1
ATOM 1501 N N . ILE A 1 226 ? 139.783 125.847 -12.253 1.00 26.68 210 ILE X N 1
ATOM 1502 C CA . ILE A 1 226 ? 140.043 126.063 -13.678 1.00 28.31 210 ILE X CA 1
ATOM 1503 C C . ILE A 1 226 ? 140.488 127.512 -13.913 1.00 27.92 210 ILE X C 1
ATOM 1504 O O . ILE A 1 226 ? 141.479 127.755 -14.599 1.00 27.99 210 ILE X O 1
ATOM 1509 N N . SER A 1 227 ? 139.763 128.468 -13.337 1.00 25.34 211 SER X N 1
ATOM 1510 C CA . SER A 1 227 ? 140.109 129.881 -13.482 1.00 27.66 211 SER X CA 1
ATOM 1511 C C . SER A 1 227 ? 141.509 130.168 -12.946 1.00 27.84 211 SER X C 1
ATOM 1512 O O . SER A 1 227 ? 142.287 130.885 -13.563 1.00 28.26 211 SER X O 1
ATOM 1515 N N . GLN A 1 228 ? 141.804 129.624 -11.775 1.00 30.75 212 GLN X N 1
ATOM 1516 C CA . GLN A 1 228 ? 143.092 129.822 -11.122 1.00 30.13 212 GLN X CA 1
ATOM 1517 C C . GLN A 1 228 ? 144.220 129.233 -11.950 1.00 32.73 212 GLN X C 1
ATOM 1518 O O . GLN A 1 228 ? 145.272 129.869 -12.143 1.00 28.36 212 GLN X O 1
ATOM 1524 N N . THR A 1 229 ? 144.004 128.008 -12.425 1.00 27.67 213 THR X N 1
ATOM 1525 C CA . THR A 1 229 ? 145.005 127.329 -13.252 1.00 31.11 213 THR X CA 1
ATOM 1526 C C . THR A 1 229 ? 145.347 128.160 -14.485 1.00 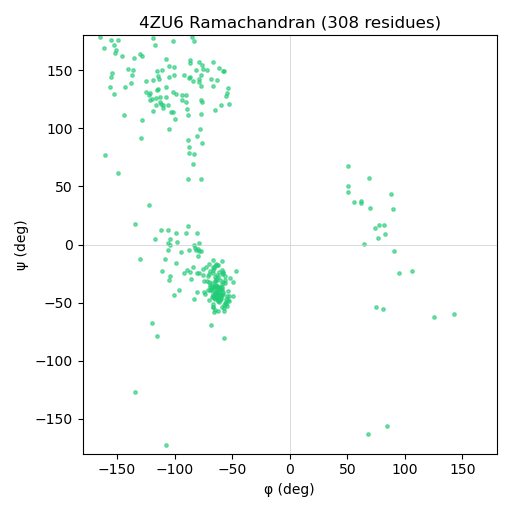31.01 213 THR X C 1
ATOM 1527 O O . THR A 1 229 ? 146.499 128.514 -14.692 1.00 31.93 213 THR X O 1
ATOM 1531 N N . LEU A 1 230 ? 144.343 128.488 -15.289 1.00 29.13 214 LEU X N 1
ATOM 1532 C CA . LEU A 1 230 ? 144.570 129.248 -16.513 1.00 32.37 214 LEU X CA 1
ATOM 1533 C C . LEU A 1 230 ? 145.192 130.626 -16.282 1.00 28.46 214 LEU X C 1
ATOM 1534 O O . LEU A 1 230 ? 145.903 131.130 -17.153 1.00 27.45 214 LEU X O 1
ATOM 1539 N N . ALA A 1 231 ? 144.894 131.234 -15.133 1.00 27.08 215 ALA X N 1
ATOM 1540 C CA . ALA A 1 231 ? 145.485 132.520 -14.750 1.00 31.72 215 ALA X CA 1
ATOM 1541 C C . ALA A 1 231 ? 146.876 132.348 -14.128 1.00 34.27 215 ALA X C 1
ATOM 1542 O O . ALA A 1 231 ? 147.533 133.325 -13.788 1.00 36.25 215 ALA X O 1
ATOM 1544 N N . GLY A 1 232 ? 147.305 131.097 -13.973 1.00 30.47 216 GLY X N 1
ATOM 1545 C CA . GLY A 1 232 ? 148.570 130.778 -13.341 1.00 37.06 216 GLY X CA 1
ATOM 1546 C C . GLY A 1 232 ? 148.658 131.232 -11.896 1.00 44.26 216 GLY X C 1
ATOM 1547 O O . GLY A 1 232 ? 149.722 131.638 -11.428 1.00 43.73 216 GLY X O 1
ATOM 1548 N N . GLU A 1 233 ? 147.541 131.154 -11.182 1.00 39.18 217 GLU X N 1
ATOM 1549 C CA . GLU A 1 233 ? 147.505 131.504 -9.767 1.00 42.12 217 GLU X CA 1
ATOM 1550 C C . GLU A 1 233 ? 147.525 130.266 -8.879 1.00 43.70 217 GLU X C 1
ATOM 1551 O O . GLU A 1 233 ? 147.486 129.136 -9.368 1.00 38.42 217 GLU X O 1
ATOM 1557 N N . GLU A 1 234 ? 147.598 130.493 -7.571 1.00 45.96 218 GLU X N 1
ATOM 1558 C CA . GLU A 1 234 ? 147.527 129.416 -6.590 1.00 45.49 218 GLU X CA 1
ATOM 1559 C C . GLU A 1 234 ? 146.197 128.675 -6.718 1.00 43.68 218 GLU X C 1
ATOM 1560 O O . GLU A 1 234 ? 145.132 129.281 -6.589 1.00 45.37 218 GLU X O 1
ATOM 1562 N N . VAL A 1 235 ? 146.262 127.378 -7.005 1.00 39.39 219 VAL X N 1
ATOM 1563 C CA . VAL A 1 235 ? 145.062 126.556 -7.100 1.00 44.75 219 VAL X CA 1
ATOM 1564 C C . VAL A 1 235 ? 144.565 126.230 -5.701 1.00 43.14 219 VAL X C 1
ATOM 1565 O O . VAL A 1 235 ? 145.220 125.508 -4.950 1.00 45.84 219 VAL X O 1
ATOM 1569 N N . LYS A 1 236 ? 143.412 126.778 -5.346 1.00 43.44 220 LYS X N 1
ATOM 1570 C CA . LYS A 1 236 ? 142.870 126.569 -4.012 1.00 45.87 220 LYS X CA 1
ATOM 1571 C C . LYS A 1 236 ? 141.424 126.097 -4.078 1.00 39.62 220 LYS X C 1
ATOM 1572 O O . LYS A 1 236 ? 140.495 126.902 -4.114 1.00 35.16 220 LYS X O 1
ATOM 1574 N N . PRO A 1 237 ? 141.229 124.780 -4.091 1.00 36.91 221 PRO X N 1
ATOM 1575 C CA . PRO A 1 237 ? 139.866 124.252 -4.096 1.00 37.17 221 PRO X CA 1
ATOM 1576 C C . PRO A 1 237 ? 139.153 124.572 -2.788 1.00 36.90 221 PRO X C 1
ATOM 1577 O O . PRO A 1 237 ? 139.815 124.814 -1.774 1.00 37.46 221 PRO X O 1
ATOM 1581 N N . GLY A 1 238 ? 137.827 124.586 -2.816 1.00 30.81 222 GLY X N 1
ATOM 1582 C CA . GLY A 1 238 ? 137.043 124.829 -1.618 1.00 36.57 222 GLY X CA 1
ATOM 1583 C C . GLY A 1 238 ? 135.684 124.159 -1.680 1.00 38.99 222 GLY X C 1
ATOM 1584 O O . GLY A 1 238 ? 135.231 123.763 -2.750 1.00 38.15 222 GLY X O 1
ATOM 1585 N N . PRO A 1 239 ? 135.014 124.042 -0.524 1.00 41.92 223 PRO X N 1
ATOM 1586 C CA . PRO A 1 239 ? 133.677 123.445 -0.421 1.00 39.90 223 PRO X CA 1
ATOM 1587 C C . PRO A 1 239 ? 132.597 124.349 -1.019 1.00 33.61 223 PRO X C 1
ATOM 1588 O O . PRO A 1 239 ? 132.748 125.567 -0.997 1.00 31.16 223 PRO X O 1
ATOM 1592 N N . HIS A 1 240 ? 131.526 123.749 -1.535 1.00 32.78 224 HIS X N 1
ATOM 1593 C CA . HIS A 1 240 ? 130.442 124.486 -2.177 1.00 30.94 224 HIS X CA 1
ATOM 1594 C C . HIS A 1 240 ? 129.191 123.594 -2.236 1.00 33.57 224 HIS X C 1
ATOM 1595 O O . HIS A 1 240 ? 129.267 122.384 -1.984 1.00 29.76 224 HIS X O 1
ATOM 1602 N N . LYS A 1 241 ? 128.050 124.180 -2.592 1.00 31.73 225 LYS X N 1
ATOM 1603 C CA . LYS A 1 241 ? 126.778 123.454 -2.591 1.00 32.61 225 LYS X CA 1
ATOM 1604 C C . LYS A 1 241 ? 126.293 123.048 -3.991 1.00 35.75 225 LYS X C 1
ATOM 1605 O O . LYS A 1 241 ? 125.189 122.499 -4.138 1.00 33.92 225 LYS X O 1
ATOM 1611 N N . ILE A 1 242 ? 127.102 123.307 -5.016 1.00 31.46 226 ILE X N 1
ATOM 1612 C CA . ILE A 1 242 ? 126.656 123.087 -6.397 1.00 29.35 226 ILE X CA 1
ATOM 1613 C C . ILE A 1 242 ? 126.939 121.649 -6.832 1.00 31.10 226 ILE X C 1
ATOM 1614 O O . ILE A 1 242 ? 127.902 121.392 -7.559 1.00 25.73 226 ILE X O 1
ATOM 1619 N N . GLN A 1 243 ? 126.082 120.725 -6.392 1.00 28.93 227 GLN X N 1
ATOM 1620 C CA . GLN A 1 243 ? 126.297 119.292 -6.567 1.00 33.36 227 GLN X CA 1
ATOM 1621 C C . GLN A 1 243 ? 126.521 118.902 -8.029 1.00 29.17 227 GLN X C 1
ATOM 1622 O O . GLN A 1 243 ? 125.734 119.261 -8.908 1.00 30.25 227 GLN X O 1
ATOM 1624 N N . GLY A 1 244 ? 127.611 118.181 -8.284 1.00 27.91 228 GLY X N 1
ATOM 1625 C CA . GLY A 1 244 ? 127.905 117.709 -9.631 1.00 30.93 228 GLY X CA 1
ATOM 1626 C C . GLY A 1 244 ? 129.027 118.443 -10.354 1.00 32.85 228 GLY X C 1
ATOM 1627 O O . GLY A 1 244 ? 129.621 117.901 -11.285 1.00 32.07 228 GLY X O 1
ATOM 1628 N N . ILE A 1 245 ? 129.316 119.679 -9.954 1.00 24.57 229 ILE X N 1
ATOM 1629 C CA . ILE A 1 245 ? 130.465 120.375 -10.525 1.00 28.32 229 ILE X CA 1
ATOM 1630 C C . ILE A 1 245 ? 131.484 120.718 -9.432 1.00 26.76 229 ILE X C 1
ATOM 1631 O O . ILE A 1 245 ? 131.257 120.439 -8.258 1.00 26.13 229 ILE X O 1
ATOM 1636 N N . GLY A 1 246 ? 132.607 121.307 -9.822 1.00 28.41 230 GLY X N 1
ATOM 1637 C CA . GLY A 1 246 ? 133.591 121.790 -8.870 1.00 28.60 230 GLY X CA 1
ATOM 1638 C C . GLY A 1 246 ? 134.282 120.655 -8.134 1.00 31.11 230 GLY X C 1
ATOM 1639 O O . GLY A 1 246 ? 134.241 120.592 -6.907 1.00 30.48 230 GLY X O 1
ATOM 1640 N N . ALA A 1 247 ? 134.906 119.759 -8.891 1.00 27.67 231 ALA X N 1
ATOM 1641 C CA . ALA A 1 247 ? 135.606 118.610 -8.325 1.00 31.49 231 ALA X CA 1
ATOM 1642 C C . ALA A 1 247 ? 136.832 119.007 -7.508 1.00 37.43 231 ALA X C 1
ATOM 1643 O O . ALA A 1 247 ? 137.388 118.180 -6.801 1.00 36.07 231 ALA X O 1
ATOM 1645 N N . GLY A 1 248 ? 137.280 120.252 -7.626 1.00 31.37 232 GLY X N 1
ATOM 1646 C CA . GLY A 1 248 ? 138.443 120.691 -6.867 1.00 32.19 232 GLY X CA 1
ATOM 1647 C C . GLY A 1 248 ? 139.789 120.333 -7.485 1.00 36.72 232 GLY X C 1
ATOM 1648 O O . GLY A 1 248 ? 140.842 120.504 -6.866 1.00 33.66 232 GLY X O 1
ATOM 1649 N N . PHE A 1 249 ? 139.759 119.840 -8.715 1.00 32.86 233 PHE X N 1
ATOM 1650 C CA . PHE A 1 249 ? 140.975 119.607 -9.483 1.00 30.19 233 PHE X CA 1
ATOM 1651 C C . PHE A 1 249 ? 140.605 119.708 -10.944 1.00 30.66 233 PHE X C 1
ATOM 1652 O O . PHE A 1 249 ? 139.422 119.769 -11.275 1.00 35.04 233 PHE X O 1
ATOM 1660 N N . ILE A 1 250 ? 141.606 119.701 -11.817 1.00 31.42 234 ILE X N 1
ATOM 1661 C CA . ILE A 1 250 ? 141.364 119.666 -13.252 1.00 30.96 234 ILE X CA 1
ATOM 1662 C C . ILE A 1 250 ? 141.259 118.219 -13.733 1.00 28.08 234 ILE X C 1
ATOM 1663 O O . ILE A 1 250 ? 142.249 117.494 -13.749 1.00 30.92 234 ILE X O 1
ATOM 1668 N N . PRO A 1 251 ? 140.061 117.794 -14.150 1.00 29.80 235 PRO X N 1
ATOM 1669 C CA . PRO A 1 251 ? 139.921 116.390 -14.566 1.00 31.34 235 PRO X CA 1
ATOM 1670 C C . PRO A 1 251 ? 140.528 116.119 -15.948 1.00 28.27 235 PRO X C 1
ATOM 1671 O O . PRO A 1 251 ? 140.551 117.011 -16.796 1.00 28.74 235 PRO X O 1
ATOM 1675 N N . LYS A 1 252 ? 141.001 114.896 -16.184 1.00 32.30 236 LYS X N 1
ATOM 1676 C CA . LYS A 1 252 ? 141.557 114.558 -17.493 1.00 28.31 236 LYS X CA 1
ATOM 1677 C C . LYS A 1 252 ? 140.539 114.753 -18.618 1.00 33.61 236 LYS X C 1
ATOM 1678 O O . LYS A 1 252 ? 140.903 115.161 -19.721 1.00 31.33 236 LYS X O 1
ATOM 1684 N N . ASN A 1 253 ? 139.261 114.497 -18.340 1.00 27.38 237 ASN X N 1
ATOM 1685 C CA . ASN A 1 253 ? 138.242 114.635 -19.381 1.00 27.86 237 ASN X CA 1
ATOM 1686 C C . ASN A 1 253 ? 137.774 116.080 -19.627 1.00 29.07 237 ASN X C 1
ATOM 1687 O O . ASN A 1 253 ? 136.776 116.309 -20.338 1.00 28.39 237 ASN X O 1
ATOM 1692 N N . LEU A 1 254 ? 138.475 117.051 -19.042 1.00 26.77 238 LEU X N 1
ATOM 1693 C CA . LEU A 1 254 ? 138.289 118.456 -19.437 1.00 26.72 238 LEU X CA 1
ATOM 1694 C C . LEU A 1 254 ? 139.401 118.877 -20.391 1.00 27.41 238 LEU X C 1
ATOM 1695 O O . LEU A 1 254 ? 140.550 119.035 -19.983 1.00 25.65 238 LEU X O 1
ATOM 1700 N N . ASP A 1 255 ? 139.055 119.047 -21.662 1.00 26.87 239 ASP X N 1
ATOM 1701 C CA . ASP A 1 255 ? 140.024 119.479 -22.668 1.00 27.54 239 ASP X CA 1
ATOM 1702 C C . ASP A 1 255 ? 140.171 121.007 -22.552 1.00 26.93 239 ASP X C 1
ATOM 1703 O O . ASP A 1 255 ? 139.386 121.763 -23.133 1.00 26.20 239 ASP X O 1
ATOM 1708 N N . LEU A 1 256 ? 141.144 121.468 -21.771 1.00 25.69 240 LEU X N 1
ATOM 1709 C CA . LEU A 1 256 ? 141.298 122.916 -21.583 1.00 32.57 240 LEU X CA 1
ATOM 1710 C C . LEU A 1 256 ? 141.459 123.653 -22.918 1.00 28.72 240 LEU X C 1
ATOM 1711 O O . LEU A 1 256 ? 141.028 124.786 -23.047 1.00 28.28 240 LEU X O 1
ATOM 1716 N N . SER A 1 257 ? 142.052 122.995 -23.910 1.00 27.54 241 SER X N 1
ATOM 1717 C CA . SER A 1 257 ? 142.383 123.656 -25.171 1.00 29.00 241 SER X CA 1
ATOM 1718 C C . SER A 1 257 ? 141.165 124.111 -25.949 1.00 32.46 241 SER X C 1
ATOM 1719 O O . SER A 1 257 ? 141.269 124.955 -26.840 1.00 31.47 241 SER X O 1
ATOM 1722 N N . ILE A 1 258 ? 140.010 123.544 -25.625 1.00 27.15 242 ILE X N 1
ATOM 1723 C CA . ILE A 1 258 ? 138.815 123.826 -26.396 1.00 28.70 242 ILE X CA 1
ATOM 1724 C C . ILE A 1 258 ? 137.874 124.758 -25.622 1.00 29.60 242 ILE X C 1
ATOM 1725 O O . ILE A 1 258 ? 136.800 125.113 -26.110 1.00 28.42 242 ILE X O 1
ATOM 1730 N N . ILE A 1 259 ? 138.299 125.174 -24.429 1.00 26.97 243 ILE X N 1
ATOM 1731 C CA . ILE A 1 259 ? 137.528 126.108 -23.599 1.00 26.18 243 ILE X CA 1
ATOM 1732 C C . ILE A 1 259 ? 137.908 127.561 -23.899 1.00 28.20 243 ILE X C 1
ATOM 1733 O O . ILE A 1 259 ? 139.078 127.930 -23.771 1.00 26.58 243 ILE X O 1
ATOM 1738 N N . ASP A 1 260 ? 136.931 128.385 -24.285 1.00 24.90 244 ASP X N 1
ATOM 1739 C CA . ASP A 1 260 ? 137.192 129.785 -24.639 1.00 28.67 244 ASP X CA 1
ATOM 1740 C C . ASP A 1 260 ? 137.030 130.716 -23.446 1.00 28.76 244 ASP X C 1
ATOM 1741 O O . ASP A 1 260 ? 137.620 131.795 -23.386 1.00 28.90 244 ASP X O 1
ATOM 1746 N N . ARG A 1 261 ? 136.238 130.292 -22.479 1.00 24.27 245 ARG X N 1
ATOM 1747 C CA . ARG A 1 261 ? 135.867 131.187 -21.405 1.00 25.84 245 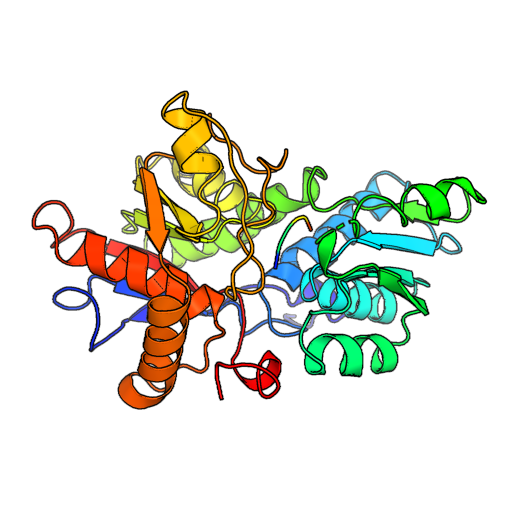ARG X CA 1
ATOM 1748 C C . ARG A 1 261 ? 135.510 130.388 -20.172 1.00 26.90 245 ARG X C 1
ATOM 1749 O O . ARG A 1 261 ? 134.943 129.320 -20.292 1.00 25.75 245 ARG X O 1
ATOM 1757 N N . VAL A 1 262 ? 135.840 130.895 -18.992 1.00 26.49 246 VAL X N 1
ATOM 1758 C CA . VAL A 1 262 ? 135.421 130.242 -17.760 1.00 27.26 246 VAL X CA 1
ATOM 1759 C C . VAL A 1 262 ? 134.612 131.242 -16.947 1.00 32.95 246 VAL X C 1
ATOM 1760 O O . VAL A 1 262 ? 135.066 132.362 -16.726 1.00 29.52 246 VAL X O 1
ATOM 1764 N N . GLU A 1 263 ? 133.420 130.839 -16.508 1.00 28.18 247 GLU X N 1
ATOM 1765 C CA . GLU A 1 263 ? 132.570 131.702 -15.681 1.00 29.93 247 GLU X CA 1
ATOM 1766 C C . GLU A 1 263 ? 132.410 131.088 -14.302 1.00 31.25 247 GLU X C 1
ATOM 1767 O O . GLU A 1 263 ? 132.128 129.890 -14.180 1.00 29.31 247 GLU X O 1
ATOM 1773 N N . THR A 1 264 ? 132.588 131.894 -13.261 1.00 26.55 248 THR X N 1
ATOM 1774 C CA . THR A 1 264 ? 132.364 131.399 -11.914 1.00 26.24 248 THR X CA 1
ATOM 1775 C C . THR A 1 264 ? 131.005 131.842 -11.386 1.00 26.28 248 THR X C 1
ATOM 1776 O O . THR A 1 264 ? 130.524 132.947 -11.686 1.00 29.46 248 THR X O 1
ATOM 1780 N N . VAL A 1 265 ? 130.400 130.973 -10.585 1.00 26.14 249 VAL X N 1
ATOM 1781 C CA . VAL A 1 265 ? 129.096 131.229 -9.994 1.00 23.39 249 VAL X CA 1
ATOM 1782 C C . VAL A 1 265 ? 129.092 130.777 -8.538 1.00 29.82 249 VAL X C 1
ATOM 1783 O O . VAL A 1 265 ? 129.633 129.717 -8.206 1.00 30.11 249 VAL X O 1
ATOM 1787 N N . ASP A 1 266 ? 128.475 131.568 -7.670 1.00 25.37 250 ASP X N 1
ATOM 1788 C CA . ASP A 1 266 ? 128.402 131.213 -6.260 1.00 29.66 250 ASP X CA 1
ATOM 1789 C C . ASP A 1 266 ? 127.191 130.321 -5.966 1.00 29.92 250 ASP X C 1
ATOM 1790 O O . ASP A 1 266 ? 126.196 130.317 -6.712 1.00 25.49 250 ASP X O 1
ATOM 1795 N N . SER A 1 267 ? 127.270 129.594 -4.856 1.00 28.50 251 SER X N 1
ATOM 1796 C CA . SER A 1 267 ? 126.263 128.589 -4.505 1.00 27.64 251 SER X CA 1
ATOM 1797 C C . SER A 1 267 ? 124.876 129.195 -4.288 1.00 27.08 251 SER X C 1
ATOM 1798 O O . SER A 1 267 ? 123.866 128.643 -4.738 1.00 25.37 251 SER X O 1
ATOM 1801 N N . ASP A 1 268 ? 124.834 130.323 -3.589 1.00 26.74 252 ASP X N 1
ATOM 1802 C CA . ASP A 1 268 ? 123.574 131.033 -3.344 1.00 28.41 252 ASP X CA 1
ATOM 1803 C C . ASP A 1 268 ? 122.864 131.397 -4.636 1.00 28.78 252 ASP X C 1
ATOM 1804 O O . ASP A 1 268 ? 121.695 131.073 -4.832 1.00 28.34 252 ASP X O 1
ATOM 1809 N N . THR A 1 269 ? 123.588 132.044 -5.533 1.00 28.53 253 THR X N 1
ATOM 1810 C CA . THR A 1 269 ? 123.019 132.431 -6.811 1.00 23.51 253 THR X CA 1
ATOM 1811 C C . THR A 1 269 ? 122.611 131.211 -7.633 1.00 25.89 253 THR X C 1
ATOM 1812 O O . THR A 1 269 ? 121.595 131.248 -8.315 1.00 28.21 253 THR X O 1
ATOM 1816 N N . ALA A 1 270 ? 123.394 130.130 -7.564 1.00 28.57 254 ALA X N 1
ATOM 1817 C CA . ALA A 1 270 ? 123.041 128.899 -8.274 1.00 23.79 254 ALA X CA 1
ATOM 1818 C C . ALA A 1 270 ? 121.687 128.375 -7.785 1.00 27.67 254 ALA X C 1
ATOM 1819 O O . ALA A 1 270 ? 120.824 128.012 -8.580 1.00 24.29 254 ALA X O 1
ATOM 1821 N N . LEU A 1 271 ? 121.524 128.334 -6.465 1.00 28.19 255 LEU X N 1
ATOM 1822 C CA . LEU A 1 271 ? 120.294 127.848 -5.854 1.00 29.85 255 LEU X CA 1
ATOM 1823 C C . LEU A 1 271 ? 119.102 128.747 -6.179 1.00 30.93 255 LEU X C 1
ATOM 1824 O O . LEU A 1 271 ? 118.039 128.247 -6.562 1.00 29.79 255 LEU X O 1
ATOM 1829 N N . ALA A 1 272 ? 119.282 130.065 -6.039 1.00 30.27 256 ALA X N 1
ATOM 1830 C CA . ALA A 1 272 ? 118.222 131.013 -6.377 1.00 31.75 256 ALA X CA 1
ATOM 1831 C C . ALA A 1 272 ? 117.807 130.885 -7.843 1.00 28.95 256 ALA X C 1
ATOM 1832 O O . ALA A 1 272 ? 116.630 131.010 -8.174 1.00 29.43 256 ALA X O 1
ATOM 1834 N N . THR A 1 273 ? 118.777 130.648 -8.726 1.00 27.47 257 THR X N 1
ATOM 1835 C CA . THR A 1 273 ? 118.473 130.573 -10.155 1.00 26.08 257 THR X CA 1
ATOM 1836 C C . THR A 1 273 ? 117.691 129.303 -10.475 1.00 26.91 257 THR X C 1
ATOM 1837 O O . THR A 1 273 ? 116.780 129.320 -11.308 1.00 27.14 257 THR X O 1
ATOM 1841 N N . ALA A 1 274 ? 118.057 128.199 -9.824 1.00 25.41 258 ALA X N 1
ATOM 1842 C CA . ALA A 1 274 ? 117.308 126.953 -9.980 1.00 26.14 258 ALA X CA 1
ATOM 1843 C C . ALA A 1 274 ? 115.860 127.147 -9.510 1.00 28.46 258 ALA X C 1
ATOM 1844 O O . ALA A 1 274 ? 114.915 126.720 -10.172 1.00 25.40 258 ALA X O 1
ATOM 1846 N N . ARG A 1 275 ? 115.692 127.810 -8.371 1.00 31.83 259 ARG X N 1
ATOM 1847 C CA . ARG A 1 275 ? 114.355 128.103 -7.872 1.00 32.78 259 ARG X CA 1
ATOM 1848 C C . ARG A 1 275 ? 113.575 128.968 -8.854 1.00 33.61 259 ARG X C 1
ATOM 1849 O O . ARG A 1 275 ? 112.383 128.747 -9.055 1.00 33.46 259 ARG X O 1
ATOM 1857 N N . ARG A 1 276 ? 114.247 129.930 -9.478 1.00 30.00 260 ARG X N 1
ATOM 1858 C CA . ARG A 1 276 ? 113.601 130.779 -10.474 1.00 32.65 260 ARG X CA 1
ATOM 1859 C C . ARG A 1 276 ? 113.178 129.976 -11.706 1.00 31.69 260 ARG X C 1
ATOM 1860 O O . ARG A 1 276 ? 112.063 130.136 -12.196 1.00 31.48 260 ARG X O 1
ATOM 1868 N N . LEU A 1 277 ? 114.071 129.123 -12.207 1.00 28.34 261 LEU X N 1
ATOM 1869 C CA . LEU A 1 277 ? 113.745 128.216 -13.312 1.00 28.23 261 LEU X CA 1
ATOM 1870 C C . LEU A 1 277 ? 112.440 127.460 -13.038 1.00 31.86 261 LEU X C 1
ATOM 1871 O O . LEU A 1 277 ? 111.575 127.358 -13.921 1.00 29.30 261 LEU X O 1
ATOM 1876 N N . MET A 1 278 ? 112.288 126.970 -11.809 1.00 24.68 262 MET X N 1
ATOM 1877 C CA . MET A 1 278 ? 111.074 126.279 -11.413 1.00 30.62 262 MET X CA 1
ATOM 1878 C C . MET A 1 278 ? 109.871 127.218 -11.415 1.00 33.39 262 MET X C 1
ATOM 1879 O O . MET A 1 278 ? 108.885 126.981 -12.121 1.00 32.96 262 MET X O 1
ATOM 1884 N N . ALA A 1 279 ? 109.977 128.290 -10.631 1.00 33.60 263 ALA X N 1
ATOM 1885 C CA . ALA A 1 279 ? 108.856 129.182 -10.345 1.00 32.80 263 ALA X CA 1
ATOM 1886 C C . ALA A 1 279 ? 108.487 130.086 -11.513 1.00 35.35 263 ALA X C 1
ATOM 1887 O O . ALA A 1 279 ? 107.330 130.439 -11.681 1.00 33.68 263 ALA X O 1
ATOM 1889 N N . GLU A 1 280 ? 109.466 130.465 -12.325 1.00 32.89 264 GLU X N 1
ATOM 1890 C CA . GLU A 1 280 ? 109.218 131.432 -13.392 1.00 30.61 264 GLU X CA 1
ATOM 1891 C C . GLU A 1 280 ? 109.150 130.800 -14.782 1.00 32.72 264 GLU X C 1
ATOM 1892 O O . GLU A 1 280 ? 108.441 131.297 -15.648 1.00 31.25 264 GLU X O 1
ATOM 1898 N N . GLU A 1 281 ? 109.885 129.709 -15.002 1.00 28.46 265 GLU X N 1
ATOM 1899 C CA . GLU A 1 281 ? 109.884 129.066 -16.321 1.00 29.64 265 GLU X CA 1
ATOM 1900 C C . GLU A 1 281 ? 109.143 127.718 -16.325 1.00 27.16 265 GLU X C 1
ATOM 1901 O O . GLU A 1 281 ? 108.855 127.170 -17.383 1.00 25.98 265 GLU X O 1
ATOM 1907 N N . GLY A 1 282 ? 108.842 127.184 -15.149 1.00 24.58 266 GLY X N 1
ATOM 1908 C CA . GLY A 1 282 ? 108.207 125.875 -15.075 1.00 29.77 266 GLY X CA 1
ATOM 1909 C C . GLY A 1 282 ? 109.166 124.773 -15.504 1.00 31.49 266 GLY X C 1
ATOM 1910 O O . GLY A 1 282 ? 108.758 123.758 -16.068 1.00 28.83 266 GLY X O 1
ATOM 1911 N N . ILE A 1 283 ? 110.453 124.989 -15.241 1.00 26.25 267 ILE X N 1
ATOM 1912 C CA . ILE A 1 283 ? 111.481 124.015 -15.584 1.00 28.92 267 ILE X CA 1
ATOM 1913 C C . ILE A 1 283 ? 112.055 123.436 -14.302 1.00 27.41 267 ILE X C 1
ATOM 1914 O O . ILE A 1 283 ? 112.557 124.167 -13.455 1.00 29.15 267 ILE X O 1
ATOM 1919 N N . LEU A 1 284 ? 111.943 122.122 -14.147 1.00 28.41 268 LEU X N 1
ATOM 1920 C CA . LEU A 1 284 ? 112.370 121.465 -12.913 1.00 34.76 268 LEU X CA 1
ATOM 1921 C C . LEU A 1 284 ? 113.864 121.104 -12.969 1.00 34.81 268 LEU X C 1
ATOM 1922 O O . LEU A 1 284 ? 114.234 119.973 -13.286 1.00 27.93 268 LEU X O 1
ATOM 1927 N N . ALA A 1 285 ? 114.705 122.079 -12.637 1.00 29.38 269 ALA X N 1
ATOM 1928 C CA . ALA A 1 285 ? 116.153 121.952 -12.796 1.00 31.66 269 ALA X CA 1
ATOM 1929 C C . ALA A 1 285 ? 116.880 121.725 -11.476 1.00 30.39 269 ALA X C 1
ATOM 1930 O O . ALA A 1 285 ? 116.410 122.132 -10.418 1.00 31.93 269 ALA X O 1
ATOM 1932 N N . GLY A 1 286 ? 118.038 121.076 -11.550 1.00 30.63 270 GLY X N 1
ATOM 1933 C CA . GLY A 1 286 ? 118.871 120.849 -10.378 1.00 33.25 270 GLY X CA 1
ATOM 1934 C C . GLY A 1 286 ? 119.773 122.036 -10.079 1.00 34.12 270 GLY X C 1
ATOM 1935 O O . GLY A 1 286 ? 119.782 123.031 -10.809 1.00 26.01 270 GLY X O 1
ATOM 1936 N N . ILE A 1 287 ? 120.544 121.930 -9.005 1.00 30.93 271 ILE X N 1
ATOM 1937 C CA . ILE A 1 287 ? 121.345 123.046 -8.539 1.00 27.67 271 ILE X CA 1
ATOM 1938 C C . ILE A 1 287 ? 122.369 123.488 -9.580 1.00 26.51 271 ILE X C 1
ATOM 1939 O O . ILE A 1 287 ? 122.508 124.673 -9.835 1.00 29.12 271 ILE X O 1
ATOM 1944 N N . SER A 1 288 ? 123.078 122.541 -10.187 1.00 30.22 272 SER X N 1
ATOM 1945 C CA . SER A 1 288 ? 124.094 122.883 -11.181 1.00 26.53 272 SER X CA 1
ATOM 1946 C C . SER A 1 288 ? 123.453 123.483 -12.438 1.00 25.05 272 SER X C 1
ATOM 1947 O O . SER A 1 288 ? 124.092 124.250 -13.161 1.00 25.77 272 SER X O 1
ATOM 1950 N N . SER A 1 289 ? 122.187 123.158 -12.684 1.00 24.97 273 SER X N 1
ATOM 1951 C CA . SER A 1 289 ? 121.449 123.791 -13.778 1.00 24.24 273 SER X CA 1
ATOM 1952 C C . SER A 1 289 ? 121.250 125.299 -13.524 1.00 27.29 273 SER X C 1
ATOM 1953 O O . SER A 1 289 ? 121.365 126.121 -14.440 1.00 24.90 273 SER X O 1
ATOM 1956 N N . GLY A 1 290 ? 120.931 125.650 -12.279 1.00 26.65 274 GLY X N 1
ATOM 1957 C CA . GLY A 1 290 ? 120.891 127.047 -11.859 1.00 27.39 274 GLY X CA 1
ATOM 1958 C C . GLY A 1 290 ? 122.230 127.756 -12.029 1.00 23.80 274 GLY X C 1
ATOM 1959 O O . GLY A 1 290 ? 122.275 128.912 -12.437 1.00 25.63 274 GLY X O 1
ATOM 1960 N N . ALA A 1 291 ? 123.338 127.075 -11.735 1.00 24.86 275 ALA X N 1
ATOM 1961 C CA . ALA A 1 291 ? 124.646 127.715 -11.905 1.00 24.59 275 ALA X CA 1
ATOM 1962 C C . ALA A 1 291 ? 124.926 127.990 -13.390 1.00 23.28 275 ALA X C 1
ATOM 1963 O O . ALA A 1 291 ? 125.410 129.059 -13.761 1.00 25.96 275 ALA X O 1
ATOM 1965 N N . ALA A 1 292 ? 124.630 127.010 -14.235 1.00 26.95 276 ALA X N 1
ATOM 1966 C CA . ALA A 1 292 ? 124.873 127.146 -15.668 1.00 26.08 276 ALA X CA 1
ATOM 1967 C C . ALA A 1 292 ? 124.022 128.272 -16.257 1.00 25.97 276 ALA X C 1
ATOM 1968 O O . ALA A 1 292 ? 124.510 129.081 -17.040 1.00 24.65 276 ALA X O 1
ATOM 1970 N N . VAL A 1 293 ? 122.757 128.344 -15.863 1.00 21.89 277 VAL X N 1
ATOM 1971 C CA . VAL A 1 293 ? 121.894 129.403 -16.383 1.00 24.87 277 VAL X CA 1
ATOM 1972 C C . VAL A 1 293 ? 122.331 130.782 -15.869 1.00 26.84 277 VAL X C 1
ATOM 1973 O O . VAL A 1 293 ? 122.315 131.769 -16.626 1.00 24.85 277 VAL X O 1
ATOM 1977 N N . ALA A 1 294 ? 122.781 130.856 -14.616 1.00 25.26 278 ALA X N 1
ATOM 1978 C CA . ALA A 1 294 ? 123.222 132.140 -14.081 1.00 25.47 278 ALA X CA 1
ATOM 1979 C C . ALA A 1 294 ? 124.422 132.635 -14.890 1.00 24.51 278 ALA X C 1
ATOM 1980 O O . ALA A 1 294 ? 124.486 133.796 -15.294 1.00 27.32 278 ALA X O 1
ATOM 1982 N N . ALA A 1 295 ? 125.359 131.735 -15.149 1.00 23.74 279 ALA X N 1
ATOM 1983 C CA . ALA A 1 295 ? 126.505 132.060 -15.984 1.00 25.63 279 ALA X CA 1
ATOM 1984 C C . ALA A 1 295 ? 126.056 132.493 -17.392 1.00 26.64 279 ALA X C 1
ATOM 1985 O O . ALA A 1 295 ? 126.540 133.483 -17.943 1.00 26.63 279 ALA X O 1
ATOM 1987 N N . ALA A 1 296 ? 125.093 131.772 -17.952 1.00 26.48 280 ALA X N 1
ATOM 1988 C CA . ALA A 1 296 ? 124.624 132.063 -19.296 1.00 24.81 280 ALA X CA 1
ATOM 1989 C C . ALA A 1 296 ? 123.928 133.412 -19.362 1.00 26.42 280 ALA X C 1
ATOM 1990 O O . ALA A 1 296 ? 124.063 134.142 -20.341 1.00 23.27 280 ALA X O 1
ATOM 1992 N N . ASP A 1 297 ? 123.167 133.721 -18.319 1.00 25.19 281 ASP X N 1
ATOM 1993 C CA . ASP A 1 297 ? 122.428 134.979 -18.254 1.00 26.88 281 ASP X CA 1
ATOM 1994 C C . ASP A 1 297 ? 123.396 136.172 -18.232 1.00 26.31 281 ASP X C 1
ATOM 1995 O O . ASP A 1 297 ? 123.129 137.207 -18.835 1.00 26.23 281 ASP X O 1
ATOM 2000 N N . ARG A 1 298 ? 124.529 136.018 -17.563 1.00 24.01 282 ARG X N 1
ATOM 2001 C CA . ARG A 1 298 ? 125.503 137.101 -17.506 1.00 27.71 282 ARG X CA 1
ATOM 2002 C C . ARG A 1 298 ? 126.081 137.379 -18.894 1.00 28.78 282 ARG X C 1
ATOM 2003 O O . ARG A 1 298 ? 126.167 138.534 -19.328 1.00 28.66 282 ARG X O 1
ATOM 2011 N N . LEU A 1 299 ? 126.447 136.322 -19.606 1.00 27.37 283 LEU X N 1
ATOM 2012 C CA . LEU A 1 299 ? 126.953 136.481 -20.969 1.00 27.77 283 LEU X CA 1
ATOM 2013 C C . LEU A 1 299 ? 125.870 137.055 -21.878 1.00 25.75 283 LEU X C 1
ATOM 2014 O O . LEU A 1 299 ? 126.124 137.968 -22.669 1.00 30.66 283 LEU X O 1
ATOM 2019 N N . ALA A 1 300 ? 124.654 136.534 -21.740 1.00 25.23 284 ALA X N 1
ATOM 2020 C CA . ALA A 1 300 ? 123.531 136.936 -22.591 1.00 26.75 284 ALA X CA 1
ATOM 2021 C C . ALA A 1 300 ? 123.200 138.431 -22.518 1.00 32.35 284 ALA X C 1
ATOM 2022 O O . ALA A 1 300 ? 122.573 138.980 -23.428 1.00 31.65 284 ALA X O 1
ATOM 2024 N N . LYS A 1 301 ? 123.605 139.082 -21.434 1.00 31.20 285 LYS X N 1
ATOM 2025 C CA . LYS A 1 301 ? 123.261 140.484 -21.224 1.00 26.91 285 LYS X CA 1
ATOM 2026 C C . LYS A 1 301 ? 124.471 141.385 -21.474 1.00 31.41 285 LYS X C 1
ATOM 2027 O O . LYS A 1 301 ? 124.467 142.568 -21.139 1.00 34.86 285 LYS X O 1
ATOM 2033 N N . LEU A 1 302 ? 125.508 140.808 -22.070 1.00 30.86 286 LEU X N 1
ATOM 2034 C CA . LEU A 1 302 ? 126.595 141.583 -22.653 1.00 35.08 286 LEU X CA 1
ATOM 2035 C C . LEU A 1 302 ? 126.214 141.852 -24.102 1.00 36.01 286 LEU X C 1
ATOM 2036 O O . LEU A 1 302 ? 125.873 140.920 -24.825 1.00 31.32 286 LEU X O 1
ATOM 2041 N N . PRO A 1 303 ? 126.264 143.125 -24.534 1.00 38.01 287 PRO X N 1
ATOM 2042 C CA . PRO A 1 303 ? 125.952 143.450 -25.935 1.00 36.12 287 PRO X CA 1
ATOM 2043 C C . PRO A 1 303 ? 126.712 142.554 -26.920 1.00 37.54 287 PRO X C 1
ATOM 2044 O O . PRO A 1 303 ? 126.201 142.204 -27.982 1.00 37.11 287 PRO X O 1
ATOM 2048 N N . GLU A 1 304 ? 127.916 142.157 -26.533 1.00 34.61 288 GLU X N 1
ATOM 2049 C CA . GLU A 1 304 ? 128.743 141.271 -27.339 1.00 40.62 288 GLU X CA 1
ATOM 2050 C C . GLU A 1 304 ? 128.092 139.886 -27.585 1.00 41.91 288 GLU X C 1
ATOM 2051 O O . GLU A 1 304 ? 128.378 139.222 -28.582 1.00 39.81 288 GLU X O 1
ATOM 2057 N N . PHE A 1 305 ? 127.183 139.472 -26.710 1.00 34.25 289 PHE X N 1
ATOM 2058 C CA . PHE A 1 305 ? 126.471 138.212 -26.917 1.00 38.73 289 PHE X CA 1
ATOM 2059 C C . PHE A 1 305 ? 124.979 138.435 -27.095 1.00 40.26 289 PHE X C 1
ATOM 2060 O O . PHE A 1 305 ? 124.206 137.479 -27.201 1.00 39.51 289 PHE X O 1
ATOM 2068 N N . ALA A 1 306 ? 124.575 139.702 -27.128 1.00 39.05 290 ALA X N 1
ATOM 2069 C CA . ALA A 1 306 ? 123.165 140.048 -27.021 1.00 42.19 290 ALA X CA 1
ATOM 2070 C C . ALA A 1 306 ? 122.369 139.484 -28.189 1.00 42.67 290 ALA X C 1
ATOM 2071 O O . ALA A 1 306 ? 121.174 139.215 -28.049 1.00 43.19 290 ALA X O 1
ATOM 2073 N N . ASP A 1 307 ? 123.016 139.261 -29.330 1.00 40.15 291 ASP X N 1
ATOM 2074 C CA . ASP A 1 307 ? 122.319 138.548 -30.389 1.00 45.08 291 ASP X CA 1
ATOM 2075 C C . ASP A 1 307 ? 123.015 137.260 -30.851 1.00 43.81 291 ASP X C 1
ATOM 2076 O O . ASP A 1 307 ? 122.958 136.907 -32.026 1.00 45.92 291 ASP X O 1
ATOM 2081 N N . LYS A 1 308 ? 123.673 136.565 -29.934 1.00 42.67 292 LYS X N 1
ATOM 2082 C CA . LYS A 1 308 ? 124.186 135.229 -30.226 1.00 34.26 292 LYS X CA 1
ATOM 2083 C C . LYS A 1 308 ? 123.216 134.216 -29.625 1.00 33.65 292 LYS X C 1
ATOM 2084 O O . LYS A 1 308 ? 122.527 134.525 -28.645 1.00 31.30 292 LYS X O 1
ATOM 2090 N N . LEU A 1 309 ? 123.150 133.017 -30.198 1.00 31.29 293 LEU X N 1
ATOM 2091 C CA . LEU A 1 309 ? 122.295 131.978 -29.620 1.00 28.89 293 LEU X CA 1
ATOM 2092 C C . LEU A 1 309 ? 123.092 131.183 -28.594 1.00 29.97 293 LEU X C 1
ATOM 2093 O O . LEU A 1 309 ? 124.090 130.533 -28.918 1.00 28.65 293 LEU X O 1
ATOM 2098 N N . ILE A 1 310 ? 122.647 131.254 -27.347 1.00 29.25 294 ILE X N 1
ATOM 2099 C CA . ILE A 1 310 ? 123.364 130.636 -26.242 1.00 28.03 294 ILE X CA 1
ATOM 2100 C C . ILE A 1 310 ? 122.643 129.373 -25.783 1.00 27.70 294 ILE X C 1
ATOM 2101 O O . ILE A 1 310 ? 121.485 129.432 -25.376 1.00 28.57 294 ILE X O 1
ATOM 2106 N N . VAL A 1 311 ? 123.322 128.231 -25.859 1.00 24.84 295 VAL X N 1
ATOM 2107 C CA . VAL A 1 311 ? 122.719 126.972 -25.421 1.00 24.87 295 VAL X CA 1
ATOM 2108 C C . VAL A 1 311 ? 123.344 126.514 -24.115 1.00 24.48 295 VAL X C 1
ATOM 2109 O O . VAL A 1 311 ? 124.569 126.412 -24.000 1.00 24.72 295 VAL X O 1
ATOM 2113 N N . VAL A 1 312 ? 122.488 126.251 -23.134 1.00 24.27 296 VAL X N 1
ATOM 2114 C CA . VAL A 1 312 ? 122.914 125.929 -21.776 1.00 24.53 296 VAL X CA 1
ATOM 2115 C C . VAL A 1 312 ? 122.510 124.509 -21.410 1.00 25.43 296 VAL X C 1
ATOM 2116 O O . VAL A 1 312 ? 121.329 124.139 -21.507 1.00 26.53 296 VAL X O 1
ATOM 2120 N N . ILE A 1 313 ? 123.485 123.724 -20.980 1.00 24.52 297 ILE X N 1
ATOM 2121 C CA . ILE A 1 313 ? 123.221 122.372 -20.505 1.00 22.02 297 ILE X CA 1
ATOM 2122 C C . ILE A 1 313 ? 122.631 122.434 -19.105 1.00 24.66 297 ILE X C 1
ATOM 2123 O O . ILE A 1 313 ? 123.226 123.042 -18.212 1.00 23.68 297 ILE X O 1
ATOM 2128 N N . LEU A 1 314 ? 121.455 121.828 -18.937 1.00 23.85 298 LEU X N 1
ATOM 2129 C CA . LEU A 1 314 ? 120.840 121.597 -17.621 1.00 24.88 298 LEU X CA 1
ATOM 2130 C C . LEU A 1 314 ? 121.013 120.123 -17.276 1.00 23.86 298 LEU X C 1
ATOM 2131 O O . LEU A 1 314 ? 120.269 119.282 -17.778 1.00 29.38 298 LEU X O 1
ATOM 2136 N N . PRO A 1 315 ? 122.022 119.799 -16.444 1.00 23.93 299 PRO X N 1
ATOM 2137 C CA . PRO A 1 315 ? 122.459 118.411 -16.207 1.00 25.38 299 PRO X CA 1
ATOM 2138 C C . PRO A 1 315 ? 121.433 117.488 -15.574 1.00 26.42 299 PRO X C 1
ATOM 2139 O O . PRO A 1 315 ? 121.423 116.300 -15.909 1.00 26.04 299 PRO X O 1
ATOM 2143 N N . SER A 1 316 ? 120.606 118.005 -14.666 1.00 23.18 300 SER X N 1
ATOM 2144 C CA . SER A 1 316 ? 119.708 117.145 -13.894 1.00 24.04 300 SER X CA 1
ATOM 2145 C C . SER A 1 316 ? 118.389 117.815 -13.496 1.00 27.99 300 SER X C 1
ATOM 2146 O O . SER A 1 316 ? 118.189 119.017 -13.717 1.00 28.44 300 SER X O 1
ATOM 2149 N N . ALA A 1 317 ? 117.513 117.033 -12.870 1.00 27.96 301 ALA X N 1
ATOM 2150 C CA . ALA A 1 317 ? 116.162 117.474 -12.520 1.00 33.76 301 ALA X CA 1
ATOM 2151 C C . ALA A 1 317 ? 115.968 117.720 -11.015 1.00 38.87 301 ALA X C 1
ATOM 2152 O O . ALA A 1 317 ? 116.707 117.188 -10.183 1.00 37.36 301 ALA X O 1
ATOM 2154 N N . SER A 1 318 ? 114.934 118.497 -10.689 1.00 35.88 302 SER X N 1
ATOM 2155 C CA . SER A 1 318 ? 114.622 118.934 -9.317 1.00 42.72 302 SER X CA 1
ATOM 2156 C C . SER A 1 318 ? 114.476 117.840 -8.245 1.00 42.53 302 SER X C 1
ATOM 2157 O O . SER A 1 318 ? 115.098 117.924 -7.181 1.00 44.32 302 SER X O 1
ATOM 2160 N N . GLU A 1 319 ? 113.634 116.842 -8.503 1.00 36.02 303 GLU X N 1
ATOM 2161 C CA . GLU A 1 319 ? 113.291 115.846 -7.481 1.00 44.56 303 GLU X CA 1
ATOM 2162 C C . GLU A 1 319 ? 114.501 115.069 -6.931 1.00 43.14 303 GLU X C 1
ATOM 2163 O O . GLU A 1 319 ? 114.412 114.417 -5.895 1.00 46.66 303 GLU X O 1
ATOM 2169 N N . ARG A 1 320 ? 115.633 115.158 -7.616 1.00 38.64 304 ARG X N 1
ATOM 2170 C CA . ARG A 1 320 ? 116.859 114.539 -7.134 1.00 43.90 304 ARG X CA 1
ATOM 2171 C C . ARG A 1 320 ? 117.507 115.402 -6.042 1.00 47.53 304 ARG X C 1
ATOM 2172 O O . ARG A 1 320 ? 118.566 115.063 -5.502 1.00 47.37 304 ARG X O 1
ATOM 2180 N N . TYR A 1 321 ? 116.864 116.518 -5.705 1.00 42.84 305 TYR X N 1
ATOM 2181 C CA . TYR A 1 321 ? 117.468 117.468 -4.780 1.00 45.81 305 TYR X CA 1
ATOM 2182 C C . TYR A 1 321 ? 116.492 117.948 -3.706 1.00 48.79 305 TYR X C 1
ATOM 2183 O O . TYR A 1 321 ? 116.740 118.954 -3.037 1.00 45.76 305 TYR X O 1
ATOM 2192 N N . LEU A 1 322 ? 115.397 117.215 -3.524 1.00 48.84 306 LEU X N 1
ATOM 2193 C CA . LEU A 1 322 ? 114.421 117.564 -2.490 1.00 49.87 306 LEU X CA 1
ATOM 2194 C C . LEU A 1 322 ? 115.057 117.590 -1.081 1.00 53.82 306 LEU X C 1
ATOM 2195 O O . LEU A 1 322 ? 114.586 118.311 -0.198 1.00 52.45 306 LEU X O 1
ATOM 2197 N N . SER A 1 323 ? 116.140 116.829 -0.894 1.00 51.39 307 SER X N 1
ATOM 2198 C CA . SER A 1 323 ? 116.852 116.751 0.391 1.00 55.44 307 SER X CA 1
ATOM 2199 C C . SER A 1 323 ? 117.823 117.905 0.631 1.00 57.53 307 SER X C 1
ATOM 2200 O O . SER A 1 323 ? 118.444 117.994 1.694 1.00 59.57 307 SER X O 1
ATOM 2203 N N . THR A 1 324 ? 117.981 118.768 -0.363 1.00 54.23 308 THR X N 1
ATOM 2204 C CA . THR A 1 324 ? 119.054 119.754 -0.328 1.00 53.10 308 THR X CA 1
ATOM 2205 C C . THR A 1 324 ? 118.526 121.153 -0.069 1.00 54.50 308 THR X C 1
ATOM 2206 O O . THR A 1 324 ? 117.340 121.345 0.212 1.00 51.44 308 THR X O 1
ATOM 2210 N N . ALA A 1 325 ? 119.420 122.129 -0.182 1.00 49.33 309 ALA X N 1
ATOM 2211 C CA . ALA A 1 325 ? 119.069 123.527 0.025 1.00 56.09 309 ALA X CA 1
ATOM 2212 C C . ALA A 1 325 ? 118.092 124.030 -1.041 1.00 53.93 309 ALA X C 1
ATOM 2213 O O . ALA A 1 325 ? 117.418 125.043 -0.838 1.00 56.96 309 ALA X O 1
ATOM 2215 N N . LEU A 1 326 ? 118.030 123.324 -2.171 1.00 52.44 310 LEU X N 1
ATOM 2216 C CA . LEU A 1 326 ? 117.163 123.713 -3.286 1.00 53.01 310 LEU X CA 1
ATOM 2217 C C . LEU A 1 326 ? 115.734 123.895 -2.809 1.00 54.51 310 LEU X C 1
ATOM 2218 O O . LEU A 1 326 ? 115.085 124.901 -3.114 1.00 51.20 310 LEU X O 1
ATOM 2223 N N . PHE A 1 327 ? 115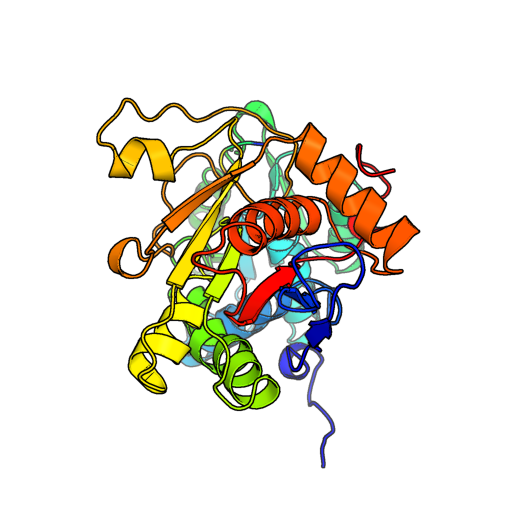.260 122.916 -2.047 1.00 51.78 311 PHE X N 1
ATOM 2224 C CA . PHE A 1 327 ? 113.940 122.992 -1.442 1.00 57.56 311 PHE X CA 1
ATOM 2225 C C . PHE A 1 327 ? 114.042 123.397 0.026 1.00 56.21 311 PHE X C 1
ATOM 2226 O O . PHE A 1 327 ? 113.044 123.769 0.643 1.00 56.69 311 PHE X O 1
ATOM 2234 N N . PHE B 2 4 ? 130.744 120.480 -1.209 1.00 54.60 267 PHE B N 1
ATOM 2235 C CA . PHE B 2 4 ? 131.219 119.396 -2.058 1.00 51.14 267 PHE B CA 1
ATOM 2236 C C . PHE B 2 4 ? 132.637 119.676 -2.510 1.00 57.22 267 PHE B C 1
ATOM 2237 O O . PHE B 2 4 ? 132.983 120.818 -2.813 1.00 52.32 267 PHE B O 1
ATOM 2245 N N . GLU B 2 5 ? 133.477 118.646 -2.517 1.00 52.02 268 GLU B N 1
ATOM 2246 C CA . GLU B 2 5 ? 134.837 118.819 -2.999 1.00 57.35 268 GLU B CA 1
ATOM 2247 C C . GLU B 2 5 ? 135.202 117.661 -3.928 1.00 58.15 268 GLU B C 1
ATOM 2248 O O . GLU B 2 5 ? 134.453 117.359 -4.865 1.00 57.85 268 GLU B O 1
ATOM 2254 N N . TYR B 2 6 ? 136.316 116.995 -3.645 1.00 55.34 269 TYR B N 1
ATOM 2255 C CA . TYR B 2 6 ? 137.057 116.236 -4.657 1.00 55.67 269 TYR B CA 1
ATOM 2256 C C . TYR B 2 6 ? 136.483 114.887 -5.085 1.00 59.41 269 TYR B C 1
ATOM 2257 O O . TYR B 2 6 ? 136.861 113.825 -4.573 1.00 59.25 269 TYR B O 1
ATOM 2259 N N . GLY B 2 7 ? 135.605 114.956 -6.082 1.00 57.32 270 GLY B N 1
ATOM 2260 C CA . GLY B 2 7 ? 134.904 113.797 -6.593 1.00 50.28 270 GLY B CA 1
ATOM 2261 C C . GLY B 2 7 ? 133.405 114.029 -6.591 1.00 39.21 270 GLY B C 1
ATOM 2262 O O . GLY B 2 7 ? 132.625 113.069 -6.622 1.00 45.74 270 GLY B O 1
#

B-factor: mean 36.8, std 12.48, range [19.1, 82.31]

Secondary structure (DSSP, 8-state):
----/----SSGGGG---PPEEE-SSSSSTT-EEEEETTSSGGGBTTHHHHHHHHHHHHHTTSS-TT-EEEEE-SSHHHHHHHHHHHHHT--EEEEEETTS-HHHHHHHHHTT-EEEEE-GGG--TTHHHHHHHTTSTTTEEE--TTT-THHHHHIIIIIHHHHHHHTTT-EEEEEEE-SSSHHHHHHHHIIIIIS----EEEEEEETTS-HHHHHHTT--------S-TTS--SS--TT--GGG--EEEEE-HHHHHHHHHHIIIII---B-HHHHHHHHHHHHHHTSGGGTTSEEEEEE-BBGGGGTTSTT-

Organism: Salmonella typhimurium (strain LT2 / SGSC1412 / ATCC 700720) (NCBI:txid99287)

Nearest PDB structures (foldseek):
  4zu6-assembly1_X  TM=1.003E+00  e=1.339E-68  Haemophilus influenzae Rd KW20
  5dbh-assembly1_X  TM=1.001E+00  e=9.793E-64  Haemophilus influenzae Rd KW20
  7c35-assembly1_A-2  TM=9.848E-01  e=1.999E-61  Haemophilus influenzae Rd KW20
  7cm8-assembly1_A-2  TM=9.817E-01  e=7.164E-59  Haemophilus influenzae Rd KW20
  4ore-assembly1_X-2  TM=9.747E-01  e=2.632E-59  Haemophilus influenzae Rd KW20

Radius of gyration: 18.27 Å; Cα contacts (8 Å, |Δi|>4): 767; chains: 2; bounding box: 40×56×42 Å

Sequence (313 aa):
MAIYADNSYSIGNTPLVRLKHFGHNGNVVVKIEGRNPSYSVKCRIGANMVWQAEKDGTLTKGKEIVDATSGNTGIALAYVAAARGYKITLTMPETMSLERKRLLCGLGVNLVLTEGAKGGAIAKAEEIVASDPSRYVMLKQFENPANPQIHRETTGPEIWKDTDGKVDVVVAGVGTGGSIITGISRAIKLDFGKQITSVAVEPVESPVISQTLAGEEVKPGPHKIQGIGAGFIPKNLDLSIIDRVETVDSDTALATARRLMAEEGILAGISSGAAVAAADRLAKLPEFADKLIVVILPSASERYLSTALFFEYG

Foldseek 3Di:
DPDDPWQLVQAAPFDKAFDDPFFFPRLEIEGQNLPGVLRFVLLLLLSQLQVVCVVVVLDDPQAEEEEEDLASVLSNVLRVCLGVPHAYEYEHEPPRFVLSVVCSVVSPHNYHYAHNVVSRRHPPRVVPCVVPVSRYDYSYLLARLSQLQSLLVHVQVSVCVNCVNQAAEEFEEAQSQSNLLSNLCNNCPVVNDDHAREYEAAPQQPQVVCVVVVHDRDGGDAQQRRHRSNYHGNNNPNVSHRYYYHDHQVQLLVQQLCCCVPVVFFAGSSQSRRSVRVSVQSPPPVCVPGRYYYYRGGGNVSDPRHPSD/DDDD